Protein AF-A0AAE0JV08-F1 (afdb_monomer_lite)

Foldseek 3Di:
DDDPPPDPPVVVVVPPDFPQEDEDQFDAWDDDPVCVVVAPDDDPFWGKGKTAGCGGPRHRHIDIDIDGDFPSDDDPVCVVPVVVLVVQ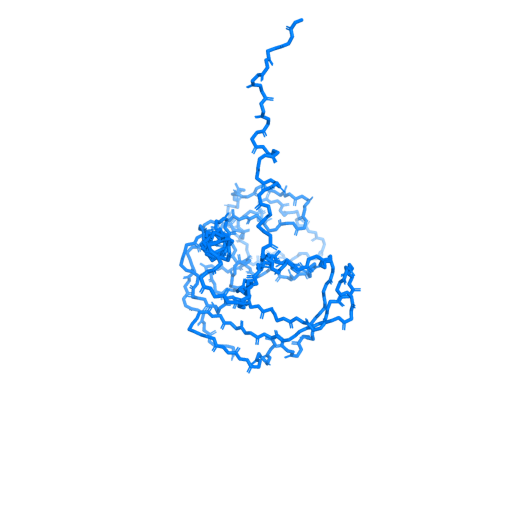SVVSVVQSVVVVVVPDPDRDHGYRDDDDDDLDPDDQDAACAQQGPDSHPHPQVLLQCVVPDDDDPPDDPPDDHDPHRDRPDDDDPDSDDDDDDDDHDDHDDD

InterPro domains:
  IPR004166 Alpha-type protein kinase, alpha-kinase domain [PF02816] (41-118)
  IPR004166 Alpha-type protein kinase, alpha-kinase domain [PF02816] (123-155)
  IPR004166 Alpha-type protein kinase, alpha-kinase domain [SM00811] (24-155)
  IPR011009 Protein kinase-like domain superfamily [SSF56112] (36-167)
  IPR051852 Alpha-type Protein Kinase [PTHR45992] (114-169)

Radius of gyration: 22.38 Å; chains: 1; bounding box: 60×47×62 Å

pLDDT: mean 70.49, std 20.3, range [28.58, 95.0]

Structure (mmCIF, N/CA/C/O backbone):
data_AF-A0AAE0JV08-F1
#
_entry.id   AF-A0AAE0JV08-F1
#
loop_
_atom_site.group_PDB
_atom_site.id
_atom_site.type_symbol
_atom_site.label_atom_id
_atom_site.label_alt_id
_atom_site.label_comp_id
_atom_site.label_asym_id
_atom_site.label_entity_id
_atom_site.label_seq_id
_atom_site.pdbx_PDB_ins_code
_atom_site.Cartn_x
_atom_site.Cartn_y
_atom_site.Cartn_z
_atom_site.occupancy
_atom_site.B_iso_or_equiv
_atom_site.auth_seq_id
_atom_site.auth_comp_id
_atom_site.auth_asym_id
_atom_site.auth_atom_id
_atom_site.pdbx_PDB_model_num
ATOM 1 N N . MET A 1 1 ? -32.695 29.285 -11.370 1.00 31.33 1 MET A N 1
ATOM 2 C CA . MET A 1 1 ? -33.434 28.170 -10.741 1.00 31.33 1 MET A CA 1
ATOM 3 C C . MET A 1 1 ? -32.627 26.918 -11.014 1.00 31.33 1 MET A C 1
ATOM 5 O O . MET A 1 1 ? -32.599 26.487 -12.156 1.00 31.33 1 MET A O 1
ATOM 9 N N . ASN A 1 2 ? -31.895 26.427 -10.014 1.00 29.70 2 ASN A N 1
ATOM 10 C CA . ASN A 1 2 ? -31.057 25.234 -10.146 1.00 29.70 2 ASN A CA 1
ATOM 11 C C . ASN A 1 2 ? -31.799 24.034 -9.549 1.00 29.70 2 ASN A C 1
ATOM 13 O O . ASN A 1 2 ? -32.447 24.163 -8.510 1.00 29.70 2 ASN A O 1
ATOM 17 N N . SER A 1 3 ? -31.739 22.908 -10.259 1.00 28.58 3 SER A N 1
ATOM 18 C CA . SER A 1 3 ? -32.375 21.635 -9.912 1.00 28.58 3 SER A CA 1
ATOM 19 C C . SER A 1 3 ? -31.793 21.065 -8.606 1.00 28.58 3 SER A C 1
ATOM 21 O O . SER A 1 3 ? -30.572 21.037 -8.470 1.00 28.58 3 SER A O 1
ATOM 23 N N . PRO A 1 4 ? -32.614 20.595 -7.648 1.00 35.00 4 PRO A N 1
ATOM 24 C CA . PRO A 1 4 ? -32.146 20.154 -6.330 1.00 35.00 4 PRO A CA 1
ATOM 25 C C . PRO A 1 4 ? -31.549 18.729 -6.288 1.00 35.00 4 PRO A C 1
ATOM 27 O O . PRO A 1 4 ? -31.428 18.168 -5.203 1.00 35.00 4 PRO A O 1
ATOM 30 N N . TYR A 1 5 ? -31.172 18.131 -7.427 1.00 36.34 5 TYR A N 1
ATOM 31 C CA . TYR A 1 5 ? -30.781 16.711 -7.503 1.00 36.34 5 TYR A CA 1
ATOM 32 C C . TYR A 1 5 ? -29.488 16.411 -8.281 1.00 36.34 5 TYR A C 1
ATOM 34 O O . TYR A 1 5 ? -29.349 15.323 -8.830 1.00 36.34 5 TYR A O 1
ATOM 42 N N . GLU A 1 6 ? -28.514 17.319 -8.309 1.00 36.09 6 GLU A N 1
ATOM 43 C CA . GLU A 1 6 ? -27.134 16.941 -8.658 1.00 36.09 6 GLU A CA 1
ATOM 44 C C . GLU A 1 6 ? -26.299 16.840 -7.383 1.00 36.09 6 GLU A C 1
ATOM 46 O O . GLU A 1 6 ? -25.595 17.763 -6.979 1.00 36.09 6 GLU A O 1
ATOM 51 N N . ILE A 1 7 ? -26.431 15.696 -6.713 1.00 36.88 7 ILE A N 1
ATOM 52 C CA . ILE A 1 7 ? -25.525 15.288 -5.642 1.00 36.88 7 ILE A CA 1
ATOM 53 C C . ILE A 1 7 ? -24.352 14.593 -6.336 1.00 36.88 7 ILE A C 1
ATOM 55 O O . ILE A 1 7 ? -24.527 13.553 -6.972 1.00 36.88 7 ILE A O 1
ATOM 59 N N . ASN A 1 8 ? -23.166 15.200 -6.267 1.00 33.28 8 ASN A N 1
ATOM 60 C CA . ASN A 1 8 ? -21.935 14.630 -6.808 1.00 33.28 8 ASN A CA 1
ATOM 61 C C . ASN A 1 8 ? -21.684 13.250 -6.183 1.00 33.28 8 ASN A C 1
ATOM 63 O O . ASN A 1 8 ? -21.492 13.139 -4.975 1.00 33.28 8 ASN A O 1
ATOM 67 N N . LEU A 1 9 ? -21.616 12.206 -7.014 1.00 39.62 9 LEU A N 1
ATOM 68 C CA . LEU A 1 9 ? -21.354 10.816 -6.607 1.00 39.62 9 LEU A CA 1
ATOM 69 C C . LEU A 1 9 ? -20.027 10.646 -5.826 1.00 39.62 9 LEU A C 1
ATOM 71 O O . LEU A 1 9 ? -19.828 9.650 -5.137 1.00 39.62 9 LEU A O 1
ATOM 75 N N . MET A 1 10 ? -19.125 11.629 -5.925 1.00 35.16 10 MET A N 1
ATOM 76 C CA . MET A 1 10 ? -17.861 11.694 -5.183 1.00 35.16 10 MET A CA 1
ATOM 77 C C . MET A 1 10 ? -18.021 12.163 -3.721 1.00 35.16 10 MET A C 1
ATOM 79 O O . MET A 1 10 ? -17.170 11.842 -2.895 1.00 35.16 10 MET A O 1
ATOM 83 N N . ASP A 1 11 ? -19.103 12.863 -3.358 1.00 35.78 11 ASP A N 1
ATOM 84 C CA . ASP A 1 11 ? -19.317 13.356 -1.983 1.00 35.78 11 ASP A CA 1
ATOM 85 C C . ASP A 1 11 ? -19.937 12.295 -1.050 1.00 35.78 11 ASP A C 1
ATOM 87 O O . ASP A 1 11 ? -19.640 12.274 0.145 1.00 35.78 11 ASP A O 1
ATOM 91 N N . GLU A 1 12 ? -20.739 11.354 -1.568 1.00 36.88 12 GLU A N 1
ATOM 92 C CA . GLU A 1 12 ? -21.372 10.303 -0.745 1.00 36.88 12 GLU A CA 1
ATOM 93 C C . GLU A 1 12 ? -20.389 9.231 -0.248 1.00 36.88 12 GLU A C 1
ATOM 95 O O . GLU A 1 12 ? -20.545 8.706 0.860 1.00 36.88 12 GLU A O 1
ATOM 100 N N . LEU A 1 13 ? -19.348 8.922 -1.026 1.00 39.44 13 LEU A N 1
ATOM 101 C CA . LEU A 1 13 ? -18.337 7.924 -0.654 1.00 39.44 13 LEU A CA 1
ATOM 102 C C . LEU A 1 13 ? -17.386 8.432 0.437 1.00 39.44 13 LEU A C 1
ATOM 104 O O . LEU A 1 13 ? -16.844 7.644 1.209 1.00 39.44 13 LEU A O 1
ATOM 108 N N . THR A 1 14 ? -17.238 9.750 0.568 1.00 41.81 14 THR A N 1
ATOM 109 C CA . THR A 1 14 ? -16.314 10.360 1.532 1.00 41.81 14 THR A CA 1
ATOM 110 C C . THR A 1 14 ? -16.914 10.465 2.948 1.00 41.81 14 THR A C 1
ATOM 112 O O . THR A 1 14 ? -16.184 10.697 3.914 1.00 41.81 14 THR A O 1
ATOM 115 N N . LEU A 1 15 ? -18.231 10.256 3.112 1.00 42.84 15 LEU A N 1
ATOM 116 C CA . LEU A 1 15 ? -18.970 10.609 4.337 1.00 42.84 15 LEU A CA 1
ATOM 117 C C . LEU A 1 15 ? -19.600 9.454 5.129 1.00 42.84 15 LEU A C 1
ATOM 119 O O . LEU A 1 15 ? -20.077 9.690 6.238 1.00 42.84 15 LEU A O 1
ATOM 123 N N . ARG A 1 16 ? -19.538 8.196 4.677 1.00 53.31 16 ARG A N 1
ATOM 124 C CA . ARG A 1 16 ? -19.946 7.049 5.517 1.00 53.31 16 ARG A CA 1
ATOM 125 C C . ARG A 1 16 ? -18.786 6.490 6.333 1.00 53.31 16 ARG A C 1
ATOM 127 O O . ARG A 1 16 ? -18.468 5.306 6.270 1.00 53.31 16 ARG A O 1
ATOM 134 N N . ARG A 1 17 ? -18.155 7.343 7.142 1.00 61.59 17 ARG A N 1
ATOM 135 C CA . ARG A 1 17 ? -17.304 6.838 8.224 1.00 61.59 17 ARG A CA 1
ATOM 136 C C . ARG A 1 17 ? -18.202 6.285 9.318 1.00 61.59 17 ARG A C 1
ATOM 138 O O . ARG A 1 17 ? -19.002 7.011 9.900 1.00 61.59 17 ARG A O 1
ATOM 145 N N . VAL A 1 18 ? -18.073 4.993 9.563 1.00 68.81 18 VAL A N 1
ATOM 146 C CA . VAL A 1 18 ? -18.767 4.308 10.647 1.00 68.81 18 VAL A CA 1
ATOM 147 C C . VAL A 1 18 ? -18.167 4.703 11.996 1.00 68.81 18 VAL A C 1
ATOM 149 O O . VAL A 1 18 ? -16.958 4.912 12.136 1.00 68.81 18 VAL A O 1
ATOM 152 N N . THR A 1 19 ? -19.026 4.815 13.000 1.00 78.06 19 THR A N 1
ATOM 153 C CA . THR A 1 19 ? -18.718 5.379 14.321 1.00 78.06 19 THR A CA 1
ATOM 154 C C . THR A 1 19 ? -17.692 4.530 15.069 1.00 78.06 19 THR A C 1
ATOM 156 O O . THR A 1 19 ? -16.838 5.062 15.780 1.00 78.06 19 THR A O 1
ATOM 159 N N . TYR A 1 20 ? -17.729 3.209 14.883 1.00 80.06 20 TYR A N 1
ATOM 160 C CA . TYR A 1 20 ? -16.883 2.262 15.609 1.00 80.06 20 TYR A CA 1
ATOM 161 C C . TYR A 1 20 ? -15.670 1.766 14.797 1.00 80.06 20 TYR A C 1
ATOM 163 O O . TYR A 1 20 ? -14.975 0.827 15.212 1.00 80.06 20 TYR A O 1
ATOM 171 N N . GLY A 1 21 ? -15.369 2.416 13.666 1.00 80.94 21 GLY A N 1
ATOM 172 C CA . GLY A 1 21 ? -14.165 2.176 12.872 1.00 80.94 21 GLY A CA 1
ATOM 173 C C . GLY A 1 21 ? -12.907 2.817 13.476 1.00 80.94 21 GLY A C 1
ATOM 174 O O . GLY A 1 21 ? -12.888 3.992 13.844 1.00 80.94 21 GLY A O 1
ATOM 175 N N . ARG A 1 22 ? -11.814 2.052 13.557 1.00 83.25 22 ARG A N 1
ATOM 176 C CA . ARG A 1 22 ? -10.468 2.536 13.905 1.00 83.25 22 ARG A CA 1
ATOM 177 C C . ARG A 1 22 ? -9.659 2.744 12.631 1.00 83.25 22 ARG A C 1
ATOM 179 O O . ARG A 1 22 ? -9.111 1.789 12.088 1.00 83.25 22 ARG A O 1
ATOM 186 N N . TYR A 1 23 ? -9.604 3.993 12.190 1.00 83.00 23 TYR A N 1
ATOM 187 C CA . TYR A 1 23 ? -8.931 4.421 10.964 1.00 83.00 23 TYR A CA 1
ATOM 188 C C . TYR A 1 23 ? -7.465 4.793 11.210 1.00 83.00 23 TYR A C 1
ATOM 190 O O . TYR A 1 23 ? -7.068 5.099 12.342 1.00 83.00 23 TYR A O 1
ATOM 198 N N . ASN A 1 24 ? -6.655 4.780 10.151 1.00 77.19 24 ASN A N 1
ATOM 199 C CA . ASN A 1 24 ? -5.231 5.062 10.256 1.00 77.19 24 ASN A CA 1
ATOM 200 C C . ASN A 1 24 ? -4.935 6.547 10.544 1.00 77.19 24 ASN A C 1
ATOM 202 O O . ASN A 1 24 ? -4.267 6.848 11.520 1.00 77.19 24 ASN A O 1
ATOM 206 N N . TYR A 1 25 ? -5.452 7.508 9.772 1.00 81.62 25 TYR A N 1
ATOM 207 C CA . TYR A 1 25 ? -5.189 8.958 9.956 1.00 81.62 25 TYR A CA 1
ATOM 208 C C . TYR A 1 25 ? -3.701 9.393 9.992 1.00 81.62 25 TYR A C 1
ATOM 210 O O . TYR A 1 25 ? -3.409 10.552 10.319 1.00 81.62 25 TYR A O 1
ATOM 218 N N . ALA A 1 26 ? -2.760 8.498 9.692 1.00 81.44 26 ALA A N 1
ATOM 219 C CA . ALA A 1 26 ? -1.377 8.838 9.391 1.00 81.44 26 ALA A CA 1
ATOM 220 C C . ALA A 1 26 ? -1.273 9.322 7.939 1.00 81.44 26 ALA A C 1
ATOM 222 O O . ALA A 1 26 ? -2.123 8.987 7.116 1.00 81.44 26 ALA A O 1
ATOM 223 N N . ASN A 1 27 ? -0.241 10.104 7.628 1.00 82.25 27 ASN A N 1
ATOM 224 C CA . ASN A 1 27 ? 0.033 10.551 6.256 1.00 82.25 27 ASN A CA 1
ATOM 225 C C . ASN A 1 27 ? 1.401 10.099 5.725 1.00 82.25 27 ASN A C 1
ATOM 227 O O . ASN A 1 27 ? 1.568 10.032 4.515 1.00 82.25 27 ASN A O 1
ATOM 231 N N . THR A 1 28 ? 2.342 9.737 6.600 1.00 77.44 28 THR A N 1
ATOM 232 C CA . THR A 1 28 ? 3.629 9.135 6.232 1.00 77.44 28 THR A CA 1
ATOM 233 C C . THR A 1 28 ? 3.987 8.019 7.208 1.00 77.44 28 THR A C 1
ATOM 235 O O . THR A 1 28 ? 3.614 8.046 8.391 1.00 77.44 28 THR A O 1
ATOM 238 N N . ALA A 1 29 ? 4.712 7.024 6.710 1.00 80.81 29 ALA A N 1
ATOM 239 C CA . ALA A 1 29 ? 5.135 5.856 7.461 1.00 80.81 29 ALA A CA 1
ATOM 240 C C . ALA A 1 29 ? 6.509 5.400 6.975 1.00 80.81 29 ALA A C 1
ATOM 242 O O . ALA A 1 29 ? 6.807 5.500 5.788 1.00 80.81 29 ALA A O 1
ATOM 243 N N . GLU A 1 30 ? 7.312 4.866 7.886 1.00 76.19 30 GLU A N 1
ATOM 244 C CA . GLU A 1 30 ? 8.594 4.247 7.560 1.00 76.19 30 GLU A CA 1
ATOM 245 C C . GLU A 1 30 ? 8.628 2.811 8.092 1.00 76.19 30 GLU A C 1
ATOM 247 O O . GLU A 1 30 ? 7.896 2.435 9.019 1.00 76.19 30 GLU A O 1
ATOM 252 N N . PHE A 1 31 ? 9.454 1.993 7.458 1.00 77.06 31 PHE A N 1
ATOM 253 C CA . PHE A 1 31 ? 9.750 0.610 7.813 1.00 77.06 31 PHE A CA 1
ATOM 254 C C . PHE A 1 31 ? 11.232 0.374 7.516 1.00 77.06 31 PHE A C 1
ATOM 256 O O . PHE A 1 31 ? 11.802 1.017 6.632 1.00 77.06 31 PHE A O 1
ATOM 263 N N . ASP A 1 32 ? 11.853 -0.534 8.261 1.00 72.75 32 ASP A N 1
ATOM 264 C CA . ASP A 1 32 ? 13.228 -0.931 7.989 1.00 72.75 32 ASP A CA 1
ATOM 265 C C . ASP A 1 32 ? 13.259 -1.841 6.747 1.00 72.75 32 ASP A C 1
ATOM 267 O O . ASP A 1 32 ? 12.437 -2.755 6.609 1.00 72.75 32 ASP A O 1
ATOM 271 N N . ASP A 1 33 ? 14.216 -1.622 5.842 1.00 71.69 33 ASP A N 1
ATOM 272 C CA . ASP A 1 33 ? 14.457 -2.522 4.707 1.00 71.69 33 ASP A CA 1
ATOM 273 C C . ASP A 1 33 ? 14.780 -3.951 5.204 1.00 71.69 33 ASP A C 1
ATOM 275 O O . ASP A 1 33 ? 14.478 -4.930 4.513 1.00 71.69 33 ASP A O 1
ATOM 279 N N . TYR A 1 34 ? 15.348 -4.092 6.409 1.00 72.38 34 TYR A N 1
ATOM 280 C CA . TYR A 1 34 ? 15.521 -5.377 7.084 1.00 72.38 34 TYR A CA 1
ATOM 281 C C . TYR A 1 34 ? 14.179 -6.050 7.387 1.00 72.38 34 TYR A C 1
ATOM 283 O O . TYR A 1 34 ? 14.039 -7.241 7.117 1.00 72.38 34 TYR A O 1
ATOM 291 N N . ASP A 1 35 ? 13.184 -5.318 7.889 1.00 74.00 35 ASP A N 1
ATOM 292 C CA . ASP A 1 35 ? 11.878 -5.873 8.273 1.00 74.00 35 ASP A CA 1
ATOM 293 C C . ASP A 1 35 ? 11.043 -6.293 7.053 1.00 74.00 35 ASP A C 1
ATOM 295 O O . ASP A 1 35 ? 10.263 -7.246 7.127 1.00 74.00 35 ASP A O 1
ATOM 299 N N . LEU A 1 36 ? 11.239 -5.642 5.900 1.00 73.25 36 LEU A N 1
ATOM 300 C CA . LEU A 1 36 ? 10.666 -6.101 4.630 1.00 73.25 36 LEU A CA 1
ATOM 301 C C . LEU A 1 36 ? 11.278 -7.421 4.152 1.00 73.25 36 LEU A C 1
ATOM 303 O O . LEU A 1 36 ? 10.576 -8.266 3.597 1.00 73.25 36 LEU A O 1
ATOM 307 N N . GLN A 1 37 ? 12.583 -7.597 4.354 1.00 74.25 37 GLN A N 1
ATOM 308 C CA . GLN A 1 37 ? 13.294 -8.828 3.999 1.00 74.25 37 GLN A CA 1
ATOM 309 C C . GLN A 1 37 ? 13.081 -9.941 5.033 1.00 74.25 37 GLN A C 1
ATOM 311 O O . GLN A 1 37 ? 13.178 -11.120 4.697 1.00 74.25 37 GLN A O 1
ATOM 316 N N . ASN A 1 38 ? 12.747 -9.575 6.272 1.00 77.50 38 ASN A N 1
ATOM 317 C CA . ASN A 1 38 ? 12.578 -10.474 7.410 1.00 77.50 38 ASN A CA 1
ATOM 318 C C . ASN A 1 38 ? 11.207 -10.260 8.076 1.00 77.50 38 ASN A C 1
ATOM 320 O O . ASN A 1 38 ? 11.140 -9.866 9.244 1.00 77.50 38 ASN A O 1
ATOM 324 N N . PRO A 1 39 ? 10.095 -10.520 7.360 1.00 86.81 39 PRO A N 1
ATOM 325 C CA . PRO A 1 39 ? 8.757 -10.315 7.899 1.00 86.81 39 PRO A CA 1
ATOM 326 C C . PRO A 1 39 ? 8.545 -11.160 9.159 1.00 86.81 39 PRO A C 1
ATOM 328 O O . PRO A 1 39 ? 8.738 -12.378 9.148 1.00 86.81 39 PRO A O 1
ATOM 331 N N . PHE A 1 40 ? 8.097 -10.525 10.246 1.00 88.88 40 PHE A N 1
ATOM 332 C CA . PHE A 1 40 ? 7.926 -11.206 11.534 1.00 88.88 40 PHE A CA 1
ATOM 333 C C . PHE A 1 40 ? 6.778 -12.229 11.522 1.00 88.88 40 PHE A C 1
ATOM 335 O O . PHE A 1 40 ? 6.718 -13.110 12.380 1.00 88.88 40 PHE A O 1
ATOM 342 N N . ALA A 1 41 ? 5.840 -12.110 10.576 1.00 88.94 41 ALA A N 1
ATOM 343 C CA . ALA A 1 41 ? 4.743 -13.051 10.403 1.00 88.94 41 ALA A CA 1
ATOM 344 C C . ALA A 1 41 ? 4.323 -13.187 8.933 1.00 88.94 41 ALA A C 1
ATOM 346 O O . ALA A 1 41 ? 4.604 -12.345 8.080 1.00 88.94 41 ALA A O 1
ATOM 347 N N . GLN A 1 42 ? 3.601 -14.266 8.633 1.00 86.75 42 GLN A N 1
ATOM 348 C CA . GLN A 1 42 ? 3.046 -14.519 7.307 1.00 86.75 42 GLN A CA 1
ATOM 349 C C . GLN A 1 42 ? 1.722 -15.276 7.390 1.00 86.75 42 GLN A C 1
ATOM 351 O O . GLN A 1 42 ? 1.542 -16.149 8.237 1.00 86.75 42 GLN A O 1
ATOM 356 N N . GLY A 1 43 ? 0.800 -14.947 6.489 1.00 76.44 43 GLY A N 1
ATOM 357 C CA . GLY A 1 43 ? -0.409 -15.726 6.224 1.00 76.44 43 GLY A CA 1
ATOM 358 C C . GLY A 1 43 ? -0.277 -16.547 4.941 1.00 76.44 43 GLY A C 1
ATOM 359 O O . GLY A 1 43 ? 0.786 -16.591 4.320 1.00 76.44 43 GLY A O 1
ATOM 360 N N . SER A 1 44 ? -1.376 -17.153 4.489 1.00 71.75 44 SER A N 1
ATOM 361 C CA . SER A 1 44 ? -1.397 -17.912 3.228 1.00 71.75 44 SER A CA 1
ATOM 362 C C . SER A 1 44 ? -1.007 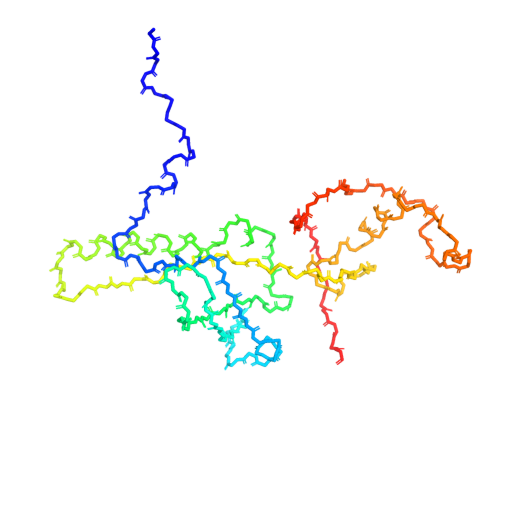-17.052 2.021 1.00 71.75 44 SER A C 1
ATOM 364 O O . SER A 1 44 ? -0.263 -17.512 1.163 1.00 71.75 44 SER A O 1
ATOM 366 N N . PHE A 1 45 ? -1.439 -15.787 2.001 1.00 69.62 45 PHE A N 1
ATOM 367 C CA . PHE A 1 45 ? -1.292 -14.901 0.838 1.00 69.62 45 PHE A CA 1
ATOM 368 C C . PHE A 1 45 ? -0.441 -13.655 1.086 1.00 69.62 45 PHE A C 1
ATOM 370 O O . PHE A 1 45 ? -0.076 -12.977 0.130 1.00 69.62 45 PHE A O 1
ATOM 377 N N . ARG A 1 46 ? -0.126 -13.329 2.345 1.00 75.62 46 ARG A N 1
ATOM 378 C CA . ARG A 1 46 ? 0.515 -12.056 2.700 1.00 75.62 46 ARG A CA 1
ATOM 379 C C . ARG A 1 46 ? 1.689 -12.223 3.654 1.00 75.62 46 ARG A C 1
ATOM 381 O O . ARG A 1 46 ? 1.645 -13.066 4.551 1.00 75.62 46 ARG A O 1
ATOM 388 N N . TRP A 1 47 ? 2.696 -11.388 3.462 1.00 80.56 47 TRP A N 1
ATOM 389 C CA . TRP A 1 47 ? 3.742 -11.085 4.430 1.00 80.56 47 TRP A CA 1
ATOM 390 C C . TRP A 1 47 ? 3.266 -10.013 5.405 1.00 80.56 47 TRP A C 1
ATOM 392 O O . TRP A 1 47 ? 2.309 -9.289 5.117 1.00 80.56 47 TRP A O 1
ATOM 402 N N . VAL A 1 48 ? 3.903 -9.945 6.572 1.00 85.69 48 VAL A N 1
ATOM 403 C CA . VAL A 1 48 ? 3.564 -9.004 7.637 1.00 85.69 48 VAL A CA 1
ATOM 404 C C . VAL A 1 48 ? 4.849 -8.476 8.272 1.00 85.69 48 VAL A C 1
ATOM 406 O O . VAL A 1 48 ? 5.653 -9.267 8.768 1.00 85.69 48 VAL A O 1
ATOM 409 N N . ALA A 1 49 ? 5.008 -7.154 8.303 1.00 85.50 49 ALA A N 1
ATOM 410 C CA . ALA A 1 49 ? 6.105 -6.486 8.999 1.00 85.50 49 ALA A CA 1
ATOM 411 C C . ALA A 1 49 ? 5.601 -5.353 9.893 1.00 85.50 49 ALA A C 1
ATOM 413 O O . ALA A 1 49 ? 4.451 -4.910 9.803 1.00 85.50 49 ALA A O 1
ATOM 414 N N . TYR A 1 50 ? 6.469 -4.952 10.814 1.00 85.12 50 TYR A N 1
ATOM 415 C CA . TYR A 1 50 ? 6.241 -3.850 11.728 1.00 85.12 50 TYR A CA 1
ATOM 416 C C . TYR A 1 50 ? 6.821 -2.566 11.131 1.00 85.12 50 TYR A C 1
ATOM 418 O O . TYR A 1 50 ? 7.793 -2.599 10.385 1.00 85.12 50 TYR A O 1
ATOM 426 N N . GLY A 1 51 ? 6.230 -1.430 11.476 1.00 85.19 51 GLY A N 1
ATOM 427 C CA . GLY A 1 51 ? 6.807 -0.132 11.166 1.00 85.19 51 GLY A CA 1
ATOM 428 C C . GLY A 1 51 ? 6.342 0.933 12.146 1.00 85.19 51 GLY A C 1
ATOM 429 O O . GLY A 1 51 ? 5.572 0.664 13.075 1.00 85.19 51 GLY A O 1
ATOM 430 N N . THR A 1 52 ? 6.801 2.163 11.925 1.00 86.19 52 THR A N 1
ATOM 431 C CA . THR A 1 52 ? 6.406 3.326 12.728 1.00 86.19 52 THR A CA 1
ATOM 432 C C . THR A 1 52 ? 5.859 4.431 11.835 1.00 86.19 52 THR A C 1
ATOM 434 O O . THR A 1 52 ? 6.447 4.777 10.810 1.00 86.19 52 THR A O 1
ATOM 437 N N . TYR A 1 53 ? 4.709 4.992 12.207 1.00 85.12 53 TYR A N 1
ATOM 438 C CA . TYR A 1 53 ? 4.193 6.167 11.513 1.00 85.12 53 TYR A CA 1
ATOM 439 C C . TYR A 1 53 ? 5.093 7.363 11.793 1.00 85.12 53 TYR A C 1
ATOM 441 O O . TYR A 1 53 ? 5.412 7.641 12.948 1.00 85.12 53 TYR A O 1
ATOM 449 N N . THR A 1 54 ? 5.458 8.108 10.758 1.00 83.44 54 THR A N 1
ATOM 450 C CA . THR A 1 54 ? 6.331 9.281 10.890 1.00 83.44 54 THR A CA 1
ATOM 451 C C . THR A 1 54 ? 5.552 10.590 10.817 1.00 83.44 54 THR A C 1
ATOM 453 O O . THR A 1 54 ? 6.015 11.607 11.330 1.00 83.44 54 THR A O 1
ATOM 456 N N . GLY A 1 55 ? 4.309 10.565 10.328 1.00 73.81 55 GLY A N 1
ATOM 457 C CA . GLY A 1 55 ? 3.492 11.763 10.149 1.00 73.81 55 GLY A CA 1
ATOM 458 C C . GLY A 1 55 ? 1.998 11.559 10.406 1.00 73.81 55 GLY A C 1
ATOM 459 O O . GLY A 1 55 ? 1.464 10.447 10.405 1.00 73.81 55 GLY A O 1
ATOM 460 N N . GLY A 1 56 ? 1.299 12.671 10.636 1.00 82.81 56 GLY A N 1
ATOM 461 C CA . GLY A 1 56 ? -0.136 12.695 10.921 1.00 82.81 56 GLY A CA 1
ATOM 462 C C . GLY A 1 56 ? -0.467 12.382 12.384 1.00 82.81 56 GLY A C 1
ATOM 463 O O . GLY A 1 56 ? 0.393 12.420 13.264 1.00 82.81 56 GLY A O 1
ATOM 464 N N . LYS A 1 57 ? -1.739 12.067 12.669 1.00 85.19 57 LYS A N 1
ATOM 465 C CA . LYS A 1 57 ? -2.258 11.925 14.050 1.00 85.19 57 LYS A CA 1
ATOM 466 C C . LYS A 1 57 ? -1.663 10.751 14.832 1.00 85.19 57 LYS A C 1
ATOM 468 O O . LYS A 1 57 ? -1.892 10.641 16.034 1.00 85.19 57 LYS A O 1
ATOM 473 N N . ARG A 1 58 ? -0.949 9.860 14.146 1.00 84.94 58 ARG A N 1
ATOM 474 C CA . ARG A 1 58 ? -0.354 8.652 14.718 1.00 84.94 58 ARG A CA 1
ATOM 475 C C . ARG A 1 58 ? 1.167 8.652 14.673 1.00 84.94 58 ARG A C 1
ATOM 477 O O . ARG A 1 58 ? 1.747 7.606 14.926 1.00 84.94 58 ARG A O 1
ATOM 484 N N . SER A 1 59 ? 1.802 9.789 14.380 1.00 86.94 59 SER A N 1
ATOM 485 C CA . SER A 1 59 ? 3.264 9.900 14.387 1.00 86.94 59 SER A CA 1
ATOM 486 C C . SER A 1 59 ? 3.862 9.326 15.685 1.00 86.94 59 SER A C 1
ATOM 488 O O . SER A 1 59 ? 3.337 9.554 16.779 1.00 86.94 59 SER A O 1
ATOM 490 N N . GLY A 1 60 ? 4.904 8.506 15.543 1.00 86.75 60 GLY A N 1
ATOM 491 C CA . GLY A 1 60 ? 5.565 7.753 16.610 1.00 86.75 60 GLY A CA 1
ATOM 492 C C . GLY A 1 60 ? 4.868 6.454 17.034 1.00 86.75 60 GLY A C 1
ATOM 493 O O . GLY A 1 60 ? 5.419 5.714 17.845 1.00 86.75 60 GLY A O 1
ATOM 494 N N . GLN A 1 61 ? 3.670 6.147 16.524 1.00 88.44 61 GLN A N 1
ATOM 495 C CA . GLN A 1 61 ? 2.957 4.923 16.895 1.00 88.44 61 GLN A CA 1
ATOM 496 C C . GLN A 1 61 ? 3.348 3.721 16.021 1.00 88.44 61 GLN A C 1
ATOM 498 O O . GLN A 1 61 ? 3.591 3.887 14.821 1.00 88.44 61 GLN A O 1
ATOM 503 N N . PRO A 1 62 ? 3.304 2.501 16.597 1.00 89.06 62 PRO A N 1
ATOM 504 C CA . PRO A 1 62 ? 3.455 1.252 15.858 1.00 89.06 62 PRO A CA 1
ATOM 505 C C . PRO A 1 62 ? 2.381 1.073 14.785 1.00 89.06 62 PRO A C 1
ATOM 507 O O . PRO A 1 62 ? 1.201 1.384 15.005 1.00 89.06 62 PRO A O 1
ATOM 510 N N . TYR A 1 63 ? 2.755 0.424 13.687 1.00 86.19 63 TYR A N 1
ATOM 511 C CA . TYR A 1 63 ? 1.813 -0.167 12.746 1.00 86.19 63 TYR A CA 1
ATOM 512 C C . TYR A 1 63 ? 2.285 -1.508 12.204 1.00 86.19 63 TYR A C 1
ATOM 514 O O . TYR A 1 63 ? 3.397 -1.963 12.457 1.00 86.19 63 TYR A O 1
ATOM 522 N N . VAL A 1 64 ? 1.379 -2.153 11.473 1.00 88.44 64 VAL A N 1
ATOM 523 C CA . VAL A 1 64 ? 1.633 -3.408 10.779 1.00 88.44 64 VAL A CA 1
ATOM 524 C C . VAL A 1 64 ? 1.318 -3.202 9.305 1.00 88.44 64 VAL A C 1
ATOM 526 O O . VAL A 1 64 ? 0.168 -2.906 8.974 1.00 88.44 64 VAL A O 1
ATOM 529 N N . CYS A 1 65 ? 2.306 -3.372 8.428 1.00 83.25 65 CYS A N 1
ATOM 530 C CA . CYS A 1 65 ? 2.062 -3.489 6.993 1.00 83.25 65 CYS A CA 1
ATOM 531 C C . CYS A 1 65 ? 1.842 -4.949 6.621 1.00 83.25 65 CYS A C 1
ATOM 533 O O . CYS A 1 65 ? 2.395 -5.872 7.224 1.00 83.25 65 CYS A O 1
ATOM 535 N N . LYS A 1 66 ? 1.007 -5.152 5.604 1.00 83.81 66 LYS A N 1
ATOM 536 C CA . LYS A 1 66 ? 0.803 -6.452 4.981 1.00 83.81 66 LYS A CA 1
ATOM 537 C C . LYS A 1 66 ? 0.864 -6.279 3.480 1.00 83.81 66 LYS A C 1
ATOM 539 O O . LYS A 1 66 ? 0.181 -5.411 2.948 1.00 83.81 66 LYS A O 1
ATOM 544 N N . TRP A 1 67 ? 1.633 -7.121 2.813 1.00 77.81 67 TRP A N 1
ATOM 545 C CA . TRP A 1 67 ? 1.748 -7.108 1.358 1.00 77.81 67 TRP A CA 1
ATOM 546 C C . TRP A 1 67 ? 1.669 -8.526 0.816 1.00 77.81 67 TRP A C 1
ATOM 548 O O . TRP A 1 67 ? 1.888 -9.495 1.546 1.00 77.81 67 TRP A O 1
ATOM 558 N N . PHE A 1 68 ? 1.289 -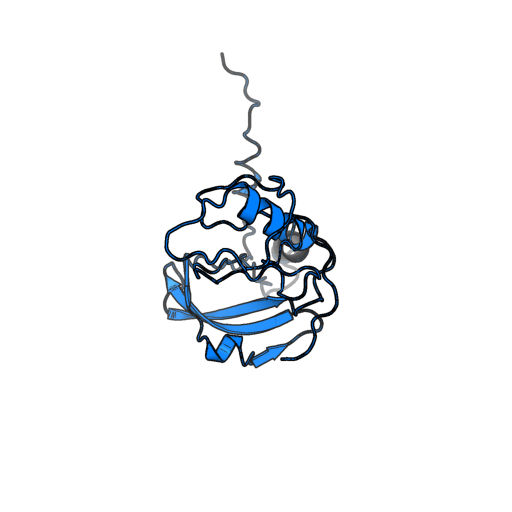8.662 -0.449 1.00 71.56 68 PHE A N 1
ATOM 559 C CA . PHE A 1 68 ? 1.111 -9.970 -1.062 1.00 71.56 68 PHE A CA 1
ATOM 560 C C . PHE A 1 68 ? 2.436 -10.698 -1.259 1.00 71.56 68 PHE A C 1
ATOM 562 O O . PHE A 1 68 ? 3.481 -10.100 -1.509 1.00 71.56 68 PHE A O 1
ATOM 569 N N . LYS A 1 69 ? 2.376 -12.025 -1.145 1.00 68.19 69 LYS A N 1
ATOM 570 C CA . LYS A 1 69 ? 3.469 -12.896 -1.568 1.00 68.19 69 LYS A CA 1
ATOM 571 C C . LYS A 1 69 ? 3.544 -12.909 -3.094 1.00 68.19 69 LYS A C 1
ATOM 573 O O . LYS A 1 69 ? 2.515 -12.922 -3.769 1.00 68.19 69 LYS A O 1
ATOM 578 N N . THR A 1 70 ? 4.757 -12.976 -3.631 1.00 61.75 70 THR A N 1
ATOM 579 C CA . THR A 1 70 ? 4.990 -13.125 -5.072 1.00 61.75 70 THR A CA 1
ATOM 580 C C . THR A 1 70 ? 4.222 -14.332 -5.626 1.00 61.75 70 THR A C 1
ATOM 582 O O . THR A 1 70 ? 4.255 -15.414 -5.039 1.00 61.75 70 THR A O 1
ATOM 585 N N . GLY A 1 71 ? 3.506 -14.146 -6.741 1.00 51.16 71 GLY A N 1
ATOM 586 C CA . GLY A 1 71 ? 2.731 -15.202 -7.411 1.00 51.16 71 GLY A CA 1
ATOM 587 C C . GLY A 1 71 ? 1.395 -15.575 -6.749 1.00 51.16 71 GLY A C 1
ATOM 588 O O . GLY A 1 71 ? 0.710 -16.467 -7.243 1.00 51.16 71 GLY A O 1
ATOM 589 N N . ALA A 1 72 ? 1.010 -14.919 -5.649 1.00 46.03 72 ALA A N 1
ATOM 590 C CA . ALA A 1 72 ? -0.289 -15.111 -4.995 1.00 46.03 72 ALA A CA 1
ATOM 591 C C . ALA A 1 72 ? -1.379 -14.144 -5.497 1.00 46.03 72 ALA A C 1
ATOM 593 O O . ALA A 1 72 ? -2.529 -14.245 -5.068 1.00 46.03 72 ALA A O 1
ATOM 594 N N . VAL A 1 73 ? -1.028 -13.211 -6.386 1.00 50.19 73 VAL A N 1
ATOM 595 C CA . VAL A 1 73 ? -1.948 -12.215 -6.937 1.00 50.19 73 VAL A CA 1
ATOM 596 C C . VAL A 1 73 ? -2.583 -12.778 -8.204 1.00 50.19 73 VAL A C 1
ATOM 598 O O . VAL A 1 73 ? -2.033 -12.693 -9.298 1.00 50.19 73 VAL A O 1
ATOM 601 N N . PHE A 1 74 ? -3.748 -13.396 -8.043 1.00 42.28 74 PHE A N 1
ATOM 602 C CA . PHE A 1 74 ? -4.608 -13.753 -9.164 1.00 42.28 74 PHE A CA 1
ATOM 603 C C . PHE A 1 74 ? -5.652 -12.645 -9.319 1.00 42.28 74 PHE A C 1
ATOM 605 O O . PHE A 1 74 ? -6.521 -12.508 -8.462 1.00 42.28 74 PHE A O 1
ATOM 612 N N . SER A 1 75 ? -5.569 -11.903 -10.425 1.00 42.12 75 SER A N 1
ATOM 613 C CA . SER A 1 75 ? -6.446 -10.797 -10.849 1.00 42.12 75 SER A CA 1
ATOM 614 C C . SER A 1 75 ? -6.004 -9.382 -10.454 1.00 42.12 75 SER A C 1
ATOM 616 O O . SER A 1 75 ? -5.828 -9.047 -9.285 1.00 42.12 75 SER A O 1
ATOM 618 N N . GLU A 1 76 ? -5.920 -8.523 -11.468 1.00 43.75 76 GLU A N 1
ATOM 619 C CA . GLU A 1 76 ? -5.762 -7.068 -11.360 1.00 43.75 76 GLU A CA 1
ATOM 620 C C . GLU A 1 76 ? -6.867 -6.356 -10.579 1.00 43.75 76 GLU A C 1
ATOM 622 O O . GLU A 1 76 ? -6.660 -5.267 -10.031 1.00 43.75 76 GLU A O 1
ATOM 627 N N . ASP A 1 77 ? -8.050 -6.964 -10.507 1.00 43.72 77 ASP A N 1
ATOM 628 C CA . ASP A 1 77 ? -9.177 -6.400 -9.773 1.00 43.72 77 ASP A CA 1
ATOM 629 C C . ASP A 1 77 ? -8.897 -6.358 -8.264 1.00 43.72 77 ASP A C 1
ATOM 631 O O . ASP A 1 77 ? -9.525 -5.584 -7.536 1.00 43.72 77 ASP A O 1
ATOM 635 N N . TYR A 1 78 ? -7.915 -7.133 -7.784 1.00 47.25 78 TYR A N 1
ATOM 636 C CA . TYR A 1 78 ? -7.545 -7.185 -6.372 1.00 47.25 78 TYR A CA 1
ATOM 637 C C . TYR A 1 78 ? -6.936 -5.864 -5.877 1.00 47.25 78 TYR A C 1
ATOM 639 O O . TYR A 1 78 ? -7.170 -5.470 -4.740 1.00 47.25 78 TYR A O 1
ATOM 647 N N . PHE A 1 79 ? -6.213 -5.126 -6.724 1.00 46.53 79 PHE A N 1
ATOM 648 C CA . PHE A 1 79 ? -5.625 -3.839 -6.331 1.00 46.53 79 PHE A CA 1
ATOM 649 C C . PHE A 1 79 ? -6.568 -2.652 -6.548 1.00 46.53 79 PHE A C 1
ATOM 651 O O . PHE A 1 79 ? -6.443 -1.623 -5.881 1.00 46.53 79 PHE A O 1
ATOM 658 N N . THR A 1 80 ? -7.514 -2.772 -7.480 1.00 42.88 80 THR A N 1
ATOM 659 C CA . THR A 1 80 ? -8.426 -1.679 -7.864 1.00 42.88 80 THR A CA 1
ATOM 660 C C . THR A 1 80 ? -9.712 -1.667 -7.051 1.00 42.88 80 THR A C 1
ATOM 662 O O . THR A 1 80 ? -10.346 -0.623 -6.922 1.00 42.88 80 THR A O 1
ATOM 665 N N . LEU A 1 81 ? -10.078 -2.802 -6.454 1.00 46.09 81 LEU A N 1
ATOM 666 C CA . LEU A 1 81 ? -11.329 -2.973 -5.726 1.00 46.09 81 LEU A CA 1
ATOM 667 C C . LEU A 1 81 ? -11.145 -3.639 -4.356 1.00 46.09 81 LEU A C 1
ATOM 669 O O . LEU A 1 81 ? -12.160 -4.142 -3.871 1.00 46.09 81 LEU A O 1
ATOM 673 N N . ASP A 1 82 ? -9.913 -3.652 -3.797 1.00 55.50 82 ASP A N 1
ATOM 674 C CA . ASP A 1 82 ? -9.451 -4.485 -2.660 1.00 55.50 82 ASP A CA 1
ATOM 675 C C . ASP A 1 82 ? -10.630 -5.123 -1.918 1.00 55.50 82 ASP A C 1
ATOM 677 O O . ASP A 1 82 ? -11.274 -4.464 -1.090 1.00 55.50 82 ASP A O 1
ATOM 681 N N . PRO A 1 83 ? -10.986 -6.376 -2.269 1.00 57.78 83 PRO A N 1
ATOM 682 C CA . PRO A 1 83 ? -12.114 -7.072 -1.670 1.00 57.78 83 PRO A CA 1
ATOM 683 C C . PRO A 1 83 ? -12.061 -7.043 -0.143 1.00 57.78 83 PRO A C 1
ATOM 685 O O . PRO A 1 83 ? -13.113 -7.041 0.494 1.00 57.78 83 PRO A O 1
ATOM 688 N N . ASP A 1 84 ? -10.863 -6.952 0.444 1.00 65.44 84 ASP A N 1
ATOM 689 C CA . ASP A 1 84 ? -10.698 -6.832 1.884 1.00 65.44 84 ASP A CA 1
ATOM 690 C C . ASP A 1 84 ? -11.128 -5.460 2.401 1.00 65.44 84 ASP A C 1
ATOM 692 O O . ASP A 1 84 ? -11.754 -5.401 3.455 1.00 65.44 84 ASP A O 1
ATOM 696 N N . ILE A 1 85 ? -10.867 -4.364 1.679 1.00 71.56 85 ILE A N 1
ATOM 697 C CA . ILE A 1 85 ? -11.383 -3.041 2.060 1.00 71.56 85 ILE A CA 1
ATOM 698 C C . ILE A 1 85 ? -12.905 -3.036 1.996 1.00 71.56 85 ILE A C 1
ATOM 700 O O . ILE A 1 85 ? -13.541 -2.666 2.979 1.00 71.56 85 ILE A O 1
ATOM 704 N N . LYS A 1 86 ? -13.506 -3.551 0.919 1.00 74.44 86 LYS A N 1
ATOM 705 C CA . LYS A 1 86 ? -14.975 -3.641 0.812 1.00 74.44 86 LYS A CA 1
ATOM 706 C C . LYS A 1 86 ? -15.587 -4.539 1.886 1.00 74.44 86 LYS A C 1
ATOM 708 O O . LYS A 1 86 ? -16.632 -4.220 2.457 1.00 74.44 86 LYS A O 1
ATOM 713 N N . ALA A 1 87 ? -14.945 -5.669 2.181 1.00 79.81 87 ALA A N 1
ATOM 714 C CA . ALA A 1 87 ? -15.376 -6.565 3.246 1.00 79.81 87 ALA A CA 1
ATOM 715 C C . ALA A 1 87 ? -15.269 -5.890 4.618 1.00 79.81 87 ALA A C 1
ATOM 717 O O . ALA A 1 87 ? -16.189 -6.011 5.428 1.00 79.81 87 ALA A O 1
ATOM 718 N N . VAL A 1 88 ? -14.187 -5.147 4.872 1.00 82.00 88 VAL A N 1
ATOM 719 C CA . VAL A 1 88 ? -14.000 -4.392 6.114 1.00 82.00 88 VAL A CA 1
ATOM 720 C C . VAL A 1 88 ? -15.024 -3.272 6.227 1.00 82.00 88 VAL A C 1
ATOM 722 O O . VAL A 1 88 ? -15.634 -3.162 7.283 1.00 82.00 88 VAL A O 1
ATOM 725 N N . GLU A 1 89 ? -15.288 -2.499 5.175 1.00 81.62 89 GLU A N 1
ATOM 726 C CA . GLU A 1 89 ? -16.341 -1.474 5.161 1.00 81.62 89 GLU A CA 1
ATOM 727 C C . GLU A 1 89 ? -17.701 -2.070 5.535 1.00 81.62 89 GLU A C 1
ATOM 729 O O . GLU A 1 89 ? -18.396 -1.553 6.416 1.00 81.62 89 GLU A O 1
ATOM 734 N N . LYS A 1 90 ? -18.061 -3.212 4.934 1.00 83.75 90 LYS A N 1
ATOM 735 C CA . LYS A 1 90 ? -19.325 -3.882 5.243 1.00 83.75 90 LYS A CA 1
ATOM 736 C C . LYS A 1 90 ? -19.362 -4.430 6.666 1.00 83.75 90 LYS A C 1
ATOM 738 O O . LYS A 1 90 ? -20.379 -4.308 7.348 1.00 83.75 90 LYS A O 1
ATOM 743 N N . ALA A 1 91 ? -18.266 -5.022 7.131 1.00 86.06 91 ALA A N 1
ATOM 744 C CA . ALA A 1 91 ? -18.143 -5.492 8.504 1.00 86.06 91 ALA A CA 1
ATOM 745 C C . ALA A 1 91 ? -18.253 -4.330 9.499 1.00 86.06 91 ALA A C 1
ATOM 747 O O . ALA A 1 91 ? -18.873 -4.476 10.550 1.00 86.06 91 ALA A O 1
ATOM 748 N N . ALA A 1 92 ? -17.713 -3.166 9.151 1.00 86.38 92 ALA A N 1
ATOM 749 C CA . ALA A 1 92 ? -17.782 -1.971 9.968 1.00 86.38 92 ALA A CA 1
ATOM 750 C C . ALA A 1 92 ? -19.223 -1.447 10.086 1.00 86.38 92 ALA A C 1
ATOM 752 O O . ALA A 1 92 ? -19.661 -1.117 11.185 1.00 86.38 92 ALA A O 1
ATOM 753 N N . GLU A 1 93 ? -20.007 -1.495 9.003 1.00 86.25 93 GLU A N 1
ATOM 754 C CA . GLU A 1 93 ? -21.450 -1.213 9.045 1.00 86.25 93 GLU A CA 1
ATOM 755 C C . GLU A 1 93 ? -22.204 -2.188 9.969 1.00 86.25 93 GLU A C 1
ATOM 757 O O . GLU A 1 93 ? -23.078 -1.783 10.737 1.00 86.25 93 GLU A O 1
ATOM 762 N N . ILE A 1 94 ? -21.867 -3.481 9.914 1.00 89.38 94 ILE A N 1
ATOM 763 C CA . ILE A 1 94 ? -22.479 -4.506 10.772 1.00 89.38 94 ILE A CA 1
ATOM 764 C C . ILE A 1 94 ? -22.135 -4.254 12.243 1.00 89.38 94 ILE A C 1
ATOM 766 O O . ILE A 1 94 ? -23.025 -4.329 13.088 1.00 89.38 94 ILE A O 1
ATOM 770 N N . VAL A 1 95 ? -20.875 -3.938 12.550 1.00 89.56 95 VAL A N 1
ATOM 771 C CA . VAL A 1 95 ? -20.415 -3.620 13.911 1.00 89.56 95 VAL A CA 1
ATOM 772 C C . VAL A 1 95 ? -21.141 -2.395 14.459 1.00 89.56 95 VAL A C 1
ATOM 774 O O . VAL A 1 95 ? -21.615 -2.434 15.594 1.00 89.56 95 VAL A O 1
ATOM 777 N N . ASP A 1 96 ? -21.292 -1.346 13.651 1.00 87.75 96 ASP A N 1
ATOM 778 C CA . ASP A 1 96 ? -22.028 -0.145 14.037 1.00 87.75 96 ASP A CA 1
ATOM 779 C C . ASP A 1 96 ? -23.470 -0.468 14.421 1.00 87.75 96 ASP A C 1
ATOM 781 O O . ASP A 1 96 ? -23.916 -0.126 15.519 1.00 87.75 96 ASP A O 1
ATOM 785 N N . ARG A 1 97 ? -24.185 -1.185 13.547 1.00 89.31 97 ARG A N 1
ATOM 786 C CA . ARG A 1 97 ? -25.567 -1.595 13.818 1.00 89.31 97 ARG A CA 1
ATOM 787 C C . ARG A 1 97 ? -25.647 -2.499 15.043 1.00 89.31 97 ARG A C 1
ATOM 789 O O . ARG A 1 97 ? -26.528 -2.314 15.870 1.00 89.31 97 ARG A O 1
ATOM 796 N N . PHE A 1 98 ? -24.730 -3.452 15.185 1.00 90.56 98 PHE A N 1
ATOM 797 C CA . PHE A 1 98 ? -24.716 -4.375 16.315 1.00 90.56 98 PHE A CA 1
ATOM 798 C C . PHE A 1 98 ? -24.528 -3.648 17.652 1.00 90.56 98 PHE A C 1
ATOM 800 O O . PHE A 1 98 ? -25.268 -3.912 18.598 1.00 90.56 98 PHE A O 1
ATOM 807 N N . ASN A 1 99 ? -23.593 -2.698 17.726 1.00 89.38 99 ASN A N 1
ATOM 808 C CA . ASN A 1 99 ? -23.376 -1.900 18.934 1.00 89.38 99 ASN A CA 1
ATOM 809 C C . ASN A 1 99 ? -24.601 -1.036 19.271 1.00 89.38 99 ASN A C 1
ATOM 811 O O . ASN A 1 99 ? -24.980 -0.948 20.435 1.00 89.38 99 ASN A O 1
ATOM 815 N N . GLN A 1 100 ? -25.271 -0.460 18.266 1.00 88.69 100 GLN A N 1
ATOM 816 C CA . GLN A 1 100 ? -26.492 0.336 18.461 1.00 88.69 100 GLN A CA 1
ATOM 817 C C . GLN A 1 100 ? -27.663 -0.473 19.037 1.00 88.69 100 GLN A C 1
ATOM 819 O O . GLN A 1 100 ? -28.529 0.095 19.702 1.00 88.69 100 GLN A O 1
ATOM 824 N N . LEU A 1 101 ? -27.688 -1.795 18.829 1.00 91.75 101 LEU A N 1
ATOM 825 C CA . LEU A 1 101 ? -28.695 -2.669 19.435 1.00 91.75 101 LEU A CA 1
ATOM 826 C C . LEU A 1 101 ? -28.510 -2.828 20.954 1.00 91.75 101 LEU A C 1
ATOM 828 O O . LEU A 1 101 ? -29.411 -3.350 21.604 1.00 91.75 101 LEU A O 1
ATOM 832 N N . ASN A 1 102 ? -27.375 -2.395 21.526 1.00 88.62 102 ASN A N 1
ATOM 833 C CA . ASN A 1 102 ? -27.071 -2.459 22.962 1.00 88.62 102 ASN A CA 1
ATOM 834 C C . ASN A 1 102 ? -27.288 -3.856 23.585 1.00 88.62 102 ASN A C 1
ATOM 836 O O . ASN A 1 102 ? -27.633 -3.985 24.758 1.00 88.62 102 ASN A O 1
ATOM 840 N N . ILE A 1 103 ? -27.082 -4.917 22.795 1.00 91.00 103 ILE A N 1
ATOM 841 C CA . ILE A 1 103 ? -27.228 -6.315 23.241 1.00 91.00 103 ILE A CA 1
ATOM 842 C C . ILE A 1 103 ? -26.114 -6.683 24.230 1.00 91.00 103 ILE A C 1
ATOM 844 O O . ILE A 1 103 ? -26.316 -7.476 25.148 1.00 91.00 103 ILE A O 1
ATOM 848 N N . LEU A 1 104 ? -24.928 -6.102 24.039 1.00 86.81 104 LEU A N 1
ATOM 849 C CA . LEU A 1 104 ? -23.771 -6.264 24.909 1.00 86.81 104 LEU A CA 1
ATOM 850 C C . LEU A 1 104 ? -23.396 -4.916 25.520 1.00 86.81 104 LEU A C 1
ATOM 852 O O . LEU A 1 104 ? -23.473 -3.882 24.866 1.00 86.81 104 LEU A O 1
ATOM 856 N N . SER A 1 105 ? -22.914 -4.942 26.762 1.00 85.38 105 SER A N 1
ATOM 857 C CA . SER A 1 105 ? -22.418 -3.749 27.460 1.00 85.38 105 SER A CA 1
ATOM 858 C C . SER A 1 105 ? -21.051 -3.268 26.966 1.00 85.38 105 SER A C 1
ATOM 860 O O . SER A 1 105 ? -20.617 -2.173 27.316 1.00 85.38 105 SER A O 1
ATOM 862 N N . LYS A 1 106 ? -20.345 -4.091 26.184 1.00 91.19 106 LYS A N 1
ATOM 863 C CA . LYS A 1 106 ? -19.040 -3.763 25.610 1.00 91.19 106 LYS A CA 1
ATOM 864 C C . LYS A 1 106 ? -19.184 -3.480 24.124 1.00 91.19 106 LYS A C 1
ATOM 866 O O . LYS A 1 106 ? -19.723 -4.302 23.389 1.00 91.19 106 LYS A O 1
ATOM 871 N N . GLU A 1 107 ? -18.623 -2.357 23.701 1.00 90.56 107 GLU A N 1
ATOM 872 C CA . GLU A 1 107 ? -18.569 -1.964 22.296 1.00 90.56 107 GLU A CA 1
ATOM 873 C C . GLU A 1 107 ? -17.560 -2.814 21.520 1.00 90.56 107 GLU A C 1
ATOM 875 O O . GLU A 1 107 ? -16.415 -3.008 21.945 1.00 90.56 107 GLU A O 1
ATOM 880 N N . ILE A 1 108 ? -17.961 -3.269 20.337 1.00 90.31 108 ILE A N 1
ATOM 881 C CA . ILE A 1 108 ? -17.075 -3.919 19.373 1.00 90.31 108 ILE A CA 1
ATOM 882 C C . ILE A 1 108 ? -16.454 -2.840 18.480 1.00 90.31 108 ILE A C 1
ATOM 884 O O . ILE A 1 108 ? -17.153 -1.959 17.993 1.00 90.31 108 ILE A O 1
ATOM 888 N N . LYS A 1 109 ? -15.138 -2.895 18.243 1.00 89.50 109 LYS A N 1
ATOM 889 C CA . LYS A 1 109 ? -14.432 -1.966 17.341 1.00 89.50 109 LYS A CA 1
ATOM 890 C C . LYS A 1 109 ? -13.696 -2.726 16.254 1.00 89.50 109 LYS A C 1
ATOM 892 O O . LYS A 1 109 ? -13.020 -3.715 16.541 1.00 89.50 109 LYS A O 1
ATOM 897 N N . ILE A 1 110 ? -13.748 -2.218 15.029 1.00 88.12 110 ILE A N 1
ATOM 898 C CA . ILE A 1 110 ? -13.068 -2.808 13.872 1.00 88.12 110 ILE A CA 1
ATOM 899 C C . ILE A 1 110 ? -11.903 -1.926 13.426 1.00 88.12 110 ILE A C 1
ATOM 901 O O . ILE A 1 110 ? -11.970 -0.706 13.532 1.00 88.12 110 ILE A O 1
ATOM 905 N N . ASN A 1 111 ? -10.808 -2.532 12.968 1.00 87.88 111 ASN A N 1
ATOM 906 C CA . ASN A 1 111 ? -9.725 -1.789 12.321 1.00 87.88 111 ASN A CA 1
ATOM 907 C C . ASN A 1 111 ? -10.070 -1.597 10.848 1.00 87.88 111 ASN A C 1
ATOM 909 O O . ASN A 1 111 ? -10.347 -2.582 10.168 1.00 87.88 111 ASN A O 1
ATOM 913 N N . VAL A 1 112 ? -10.011 -0.356 10.375 1.00 83.62 112 VAL A N 1
ATOM 914 C CA . VAL A 1 112 ? -10.179 -0.021 8.962 1.00 83.62 112 VAL A CA 1
ATOM 915 C C . VAL A 1 112 ? -8.787 0.248 8.385 1.00 83.62 112 VAL A C 1
ATOM 917 O O . VAL A 1 112 ? -8.140 1.204 8.825 1.00 83.62 112 VAL A O 1
ATOM 920 N N . PRO A 1 113 ? -8.270 -0.630 7.507 1.00 80.06 113 PRO A N 1
ATOM 921 C CA . PRO A 1 113 ? -6.963 -0.447 6.895 1.00 80.06 113 PRO A CA 1
ATOM 922 C C . PRO A 1 113 ? -7.023 0.628 5.806 1.00 80.06 113 PRO A C 1
ATOM 924 O O . PRO A 1 113 ? -8.076 0.862 5.223 1.00 80.06 113 PRO A O 1
ATOM 927 N N . ASP A 1 114 ? -5.867 1.209 5.504 1.00 77.75 114 ASP A N 1
ATOM 928 C CA . ASP A 1 114 ? -5.662 2.055 4.328 1.00 77.75 114 ASP A CA 1
ATOM 929 C C . ASP A 1 114 ? -4.654 1.363 3.398 1.00 77.75 114 ASP A C 1
ATOM 931 O O . ASP A 1 114 ? -3.787 0.621 3.874 1.00 77.75 114 ASP A O 1
ATOM 935 N N . VAL A 1 115 ? -4.754 1.605 2.088 1.00 76.19 115 VAL A N 1
ATOM 936 C CA . VAL A 1 115 ? -3.745 1.168 1.108 1.00 76.19 115 VAL A CA 1
ATOM 937 C C . VAL A 1 115 ? -2.624 2.204 1.066 1.00 76.19 115 VAL A C 1
ATOM 939 O O . VAL A 1 115 ? -2.893 3.392 0.911 1.00 76.19 115 VAL A O 1
ATOM 942 N N . TRP A 1 116 ? -1.378 1.750 1.197 1.00 71.62 116 TRP A N 1
ATOM 943 C CA . TRP A 1 116 ? -0.184 2.600 1.182 1.00 71.62 116 TRP A CA 1
ATOM 944 C C . TRP A 1 116 ? 0.696 2.250 -0.012 1.00 71.62 116 TRP A C 1
ATOM 946 O O . TRP A 1 116 ? 0.866 1.075 -0.338 1.00 71.62 116 TRP A O 1
ATOM 956 N N . THR A 1 117 ? 1.261 3.272 -0.647 1.00 67.44 117 THR A N 1
ATOM 957 C CA . THR A 1 117 ? 2.229 3.146 -1.741 1.00 67.44 117 THR A CA 1
ATOM 958 C C . THR A 1 117 ? 3.610 3.555 -1.250 1.00 67.44 117 THR A C 1
ATOM 960 O O . THR A 1 117 ? 3.734 4.435 -0.401 1.00 67.44 117 THR A O 1
ATOM 963 N N . PHE A 1 118 ? 4.653 2.912 -1.770 1.00 61.78 118 PHE A N 1
ATOM 964 C CA . PHE A 1 118 ? 6.025 3.313 -1.486 1.00 61.78 118 PHE A CA 1
ATOM 965 C C . PHE A 1 118 ? 6.423 4.470 -2.401 1.00 61.78 118 PHE A C 1
ATOM 967 O O . PHE A 1 118 ? 6.268 4.359 -3.613 1.00 61.78 118 PHE A O 1
ATOM 974 N N . ASP A 1 119 ? 7.035 5.513 -1.844 1.00 54.94 119 ASP A N 1
ATOM 975 C CA . ASP A 1 119 ? 7.655 6.603 -2.619 1.00 54.94 119 ASP A CA 1
ATOM 976 C C . ASP A 1 119 ? 9.015 6.198 -3.228 1.00 54.94 119 ASP A C 1
ATOM 978 O O . ASP A 1 119 ? 9.829 7.040 -3.601 1.00 54.94 119 ASP A O 1
ATOM 982 N N . LYS A 1 120 ? 9.324 4.898 -3.278 1.00 49.06 120 LYS A N 1
ATOM 983 C CA . LYS A 1 120 ? 10.649 4.408 -3.656 1.00 49.06 120 LYS A CA 1
ATOM 984 C C . LYS A 1 120 ? 10.744 4.372 -5.183 1.00 49.06 120 LYS A C 1
ATOM 986 O O . LYS A 1 120 ? 10.022 3.604 -5.817 1.00 49.06 120 LYS A O 1
ATOM 991 N N . ASP A 1 121 ? 11.670 5.158 -5.741 1.00 48.34 121 ASP A N 1
ATOM 992 C CA . ASP A 1 121 ? 12.187 5.031 -7.112 1.00 48.34 121 ASP A CA 1
ATOM 993 C C . ASP A 1 121 ? 12.839 3.648 -7.276 1.00 48.34 121 ASP A C 1
ATOM 995 O O . ASP A 1 121 ? 14.060 3.480 -7.209 1.00 48.34 121 ASP A O 1
ATOM 999 N N . LEU A 1 122 ? 12.017 2.609 -7.389 1.00 55.16 122 LEU A N 1
ATOM 1000 C CA . LEU A 1 122 ? 12.491 1.249 -7.557 1.00 55.16 122 LEU A CA 1
ATOM 1001 C C . LEU A 1 122 ? 12.787 1.011 -9.036 1.00 55.16 122 LEU A C 1
ATOM 1003 O O . LEU A 1 122 ? 11.923 1.261 -9.881 1.00 55.16 122 LEU A O 1
ATOM 1007 N N . PRO A 1 123 ? 13.986 0.506 -9.375 1.00 60.88 123 PRO A N 1
ATOM 1008 C CA . PRO A 1 123 ? 14.254 0.086 -10.737 1.00 60.88 123 PRO A CA 1
ATOM 1009 C C . PRO A 1 123 ? 13.261 -1.013 -11.127 1.00 60.88 123 PRO A C 1
ATOM 1011 O O . PRO A 1 123 ? 13.105 -2.007 -10.416 1.00 60.88 123 PRO A O 1
ATOM 1014 N N . ALA A 1 124 ? 12.598 -0.836 -12.267 1.00 71.94 124 ALA A N 1
ATOM 1015 C CA . ALA A 1 124 ? 11.808 -1.886 -12.892 1.00 71.94 124 ALA A CA 1
ATOM 1016 C C . ALA A 1 124 ? 12.718 -2.744 -13.779 1.00 71.94 124 ALA A C 1
ATOM 1018 O O . ALA A 1 124 ? 13.532 -2.215 -14.541 1.00 71.94 124 ALA A O 1
ATOM 1019 N N . ILE A 1 125 ? 12.576 -4.066 -13.691 1.00 77.25 125 ILE A N 1
ATOM 1020 C CA . ILE A 1 125 ? 13.214 -5.002 -14.617 1.00 77.25 125 ILE A CA 1
ATOM 1021 C C . ILE A 1 125 ? 12.123 -5.535 -15.537 1.00 77.25 125 ILE A C 1
ATOM 1023 O O . ILE A 1 125 ? 11.127 -6.075 -15.068 1.00 77.25 125 ILE A O 1
ATOM 1027 N N . LEU A 1 126 ? 12.329 -5.385 -16.844 1.00 80.50 126 LEU A N 1
ATOM 1028 C CA . LEU A 1 126 ? 11.433 -5.910 -17.867 1.00 80.50 126 LEU A CA 1
ATOM 1029 C C . LEU A 1 126 ? 12.062 -7.167 -18.472 1.00 80.50 126 LEU A C 1
ATOM 1031 O O . LEU A 1 126 ? 13.210 -7.131 -18.923 1.00 80.50 126 LEU A O 1
ATOM 1035 N N . SER A 1 127 ? 11.331 -8.276 -18.493 1.00 83.38 127 SER A N 1
ATOM 1036 C CA . SER A 1 127 ? 11.802 -9.551 -19.036 1.00 83.38 127 SER A CA 1
ATOM 1037 C C . SER A 1 127 ? 10.953 -10.019 -20.209 1.00 83.38 127 SER A C 1
ATOM 1039 O O . SER A 1 127 ? 9.918 -9.461 -20.543 1.00 83.38 127 SER A O 1
ATOM 1041 N N . ARG A 1 128 ? 11.382 -11.086 -20.882 1.00 85.81 128 ARG A N 1
ATOM 1042 C CA . ARG A 1 128 ? 10.531 -11.718 -21.903 1.00 85.81 128 ARG A CA 1
ATOM 1043 C C . ARG A 1 128 ? 9.472 -12.645 -21.298 1.00 85.81 128 ARG A C 1
ATOM 1045 O O . ARG A 1 128 ? 8.633 -13.153 -22.032 1.00 85.81 128 ARG A O 1
ATOM 1052 N N . THR A 1 129 ? 9.558 -12.912 -19.998 1.00 81.81 129 THR A N 1
ATOM 1053 C CA . THR A 1 129 ? 8.886 -14.026 -19.314 1.00 81.81 129 THR A CA 1
ATOM 1054 C C . THR A 1 129 ? 8.093 -13.597 -18.083 1.00 81.81 129 THR A C 1
ATOM 1056 O O . THR A 1 129 ? 7.510 -14.464 -17.435 1.00 81.81 129 THR A O 1
ATOM 1059 N N . TYR A 1 130 ? 8.029 -12.297 -17.787 1.00 73.44 130 TYR A N 1
ATOM 1060 C CA . TYR A 1 130 ? 7.308 -11.732 -16.644 1.00 73.44 130 TYR A CA 1
ATOM 1061 C C . TYR A 1 130 ? 7.806 -12.265 -15.293 1.00 73.44 130 TYR A C 1
ATOM 1063 O O . TYR A 1 130 ? 7.015 -12.626 -14.419 1.00 73.44 130 TYR A O 1
ATOM 1071 N N . GLU A 1 131 ? 9.125 -12.399 -15.142 1.00 74.19 131 GLU A N 1
ATOM 1072 C CA . GLU A 1 131 ? 9.739 -13.059 -13.986 1.00 74.19 131 GLU A CA 1
ATOM 1073 C C . GLU A 1 131 ? 10.139 -12.110 -12.841 1.00 74.19 131 GLU A C 1
ATOM 1075 O O . GLU A 1 131 ? 10.457 -12.597 -11.755 1.00 74.19 131 GLU A O 1
ATOM 1080 N N . TYR A 1 132 ? 10.071 -10.784 -13.033 1.00 63.41 132 TYR A N 1
ATOM 1081 C CA . TYR A 1 132 ? 10.552 -9.787 -12.058 1.00 63.41 132 TYR A CA 1
ATOM 1082 C C . TYR A 1 132 ? 9.459 -8.989 -11.324 1.00 63.41 132 TYR A C 1
ATOM 1084 O O . TYR A 1 132 ? 9.704 -7.892 -10.825 1.00 63.41 132 TYR A O 1
ATOM 1092 N N . GLY A 1 133 ? 8.273 -9.575 -11.157 1.00 60.31 133 GLY A N 1
ATOM 1093 C CA . GLY A 1 133 ? 7.204 -9.006 -10.329 1.00 60.31 133 GLY A CA 1
ATOM 1094 C C . GLY A 1 133 ? 6.314 -8.006 -11.067 1.00 60.31 133 GLY A C 1
ATOM 1095 O O . GLY A 1 133 ? 6.298 -7.950 -12.287 1.00 60.31 133 GLY A O 1
ATOM 1096 N N . GLU A 1 134 ? 5.520 -7.241 -10.319 1.00 56.16 134 GLU A N 1
ATOM 1097 C CA . GLU A 1 134 ? 4.411 -6.438 -10.870 1.00 56.16 134 GLU A CA 1
ATOM 1098 C C . GLU A 1 134 ? 4.859 -5.253 -11.739 1.00 56.16 134 GLU A C 1
ATOM 1100 O O . GLU A 1 134 ? 4.075 -4.733 -12.526 1.00 56.16 134 GLU A O 1
ATOM 1105 N N . THR A 1 135 ? 6.119 -4.831 -11.614 1.00 64.00 135 THR A N 1
ATOM 1106 C CA . THR A 1 135 ? 6.720 -3.779 -12.446 1.00 64.00 135 THR A CA 1
ATOM 1107 C C . THR A 1 135 ? 7.293 -4.328 -13.762 1.00 64.00 135 THR A C 1
ATOM 1109 O O . THR A 1 135 ? 7.698 -3.548 -14.626 1.00 64.00 135 THR A O 1
ATOM 1112 N N . ASP A 1 136 ? 7.306 -5.655 -13.942 1.00 76.19 136 ASP A N 1
ATOM 1113 C CA . ASP A 1 136 ? 7.726 -6.333 -15.167 1.00 76.19 136 ASP A CA 1
ATOM 1114 C C . ASP A 1 136 ? 6.577 -6.364 -16.186 1.00 76.19 136 ASP A C 1
ATOM 1116 O O . ASP A 1 136 ? 5.788 -7.306 -16.256 1.00 76.19 136 ASP A O 1
ATOM 1120 N N . LEU A 1 137 ? 6.498 -5.322 -17.014 1.00 78.50 137 LEU A N 1
ATOM 1121 C CA . LEU A 1 137 ? 5.539 -5.210 -18.125 1.00 78.50 137 LEU A CA 1
ATOM 1122 C C . LEU A 1 137 ? 5.884 -6.119 -19.326 1.00 78.50 137 LEU A C 1
ATOM 1124 O O . LEU A 1 137 ? 5.274 -6.032 -20.395 1.00 78.50 137 LEU A O 1
ATOM 1128 N N . GLY A 1 138 ? 6.888 -6.981 -19.174 1.00 83.62 138 GLY A N 1
ATOM 1129 C CA . GLY A 1 138 ? 7.282 -7.990 -20.139 1.00 83.62 138 GLY A CA 1
ATOM 1130 C C . GLY A 1 138 ? 7.711 -7.467 -21.513 1.00 83.62 138 GLY A C 1
ATOM 1131 O O . GLY A 1 138 ? 8.185 -6.332 -21.635 1.00 83.62 138 GLY A O 1
ATOM 1132 N N . PRO A 1 139 ? 7.520 -8.267 -22.586 1.00 87.69 139 PRO A N 1
ATOM 1133 C CA . PRO A 1 139 ? 7.879 -7.878 -23.949 1.00 87.69 139 PRO A CA 1
ATOM 1134 C C . PRO A 1 139 ? 7.261 -6.555 -24.417 1.00 87.69 139 PRO A C 1
ATOM 1136 O O . PRO A 1 139 ? 7.926 -5.799 -25.122 1.00 87.69 139 PRO A O 1
ATOM 1139 N N . GLU A 1 140 ? 6.026 -6.248 -24.016 1.00 86.38 140 GLU A N 1
ATOM 1140 C CA . GLU A 1 140 ? 5.346 -4.998 -24.386 1.00 86.38 140 GLU A CA 1
ATOM 1141 C C . GLU A 1 140 ? 5.968 -3.781 -23.696 1.00 86.38 140 GLU A C 1
ATOM 1143 O O . GLU A 1 140 ? 6.117 -2.719 -24.309 1.00 86.38 140 GLU A O 1
ATOM 1148 N N . GLY A 1 141 ? 6.392 -3.939 -22.439 1.00 85.38 141 GLY A N 1
ATOM 1149 C CA . GLY A 1 141 ? 7.152 -2.922 -21.720 1.00 85.38 141 GLY A CA 1
ATOM 1150 C C . GLY A 1 141 ? 8.494 -2.657 -22.388 1.00 85.38 141 GLY A C 1
ATOM 1151 O O . GLY A 1 141 ? 8.856 -1.504 -22.619 1.00 85.38 141 GLY A O 1
ATOM 1152 N N . ILE A 1 142 ? 9.214 -3.730 -22.739 1.00 88.50 142 ILE A N 1
ATOM 1153 C CA . ILE A 1 142 ? 10.491 -3.645 -23.459 1.00 88.50 142 ILE A CA 1
ATOM 1154 C C . ILE A 1 142 ? 10.277 -2.904 -24.782 1.00 88.50 142 ILE A C 1
ATOM 1156 O O . ILE A 1 142 ? 10.996 -1.952 -25.078 1.00 88.50 142 ILE A O 1
ATOM 1160 N N . SER A 1 143 ? 9.264 -3.298 -25.556 1.00 90.50 143 SER A N 1
ATOM 1161 C CA . SER A 1 143 ? 8.913 -2.655 -26.823 1.00 90.50 143 SER A CA 1
ATOM 1162 C C . SER A 1 143 ? 8.615 -1.163 -26.648 1.00 90.50 143 SER A C 1
ATOM 1164 O O . SER A 1 143 ? 9.208 -0.343 -27.344 1.00 90.50 143 SER A O 1
ATOM 1166 N N . SER A 1 144 ? 7.793 -0.795 -25.662 1.00 85.19 144 SER A N 1
ATOM 1167 C CA . SER A 1 144 ? 7.412 0.603 -25.400 1.00 85.19 144 SER A CA 1
ATOM 1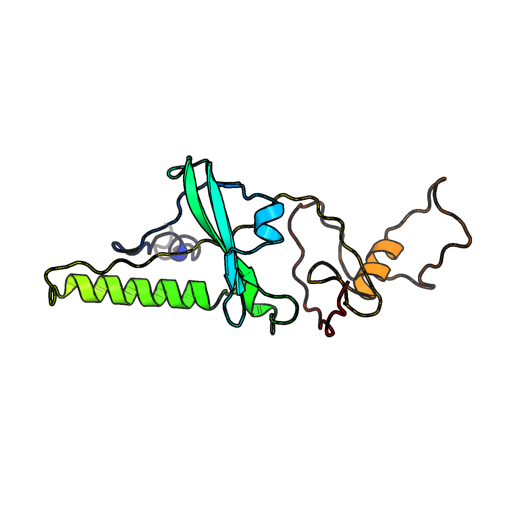168 C C . SER A 1 144 ? 8.581 1.474 -24.927 1.00 85.19 144 SER A C 1
ATOM 1170 O O . SER A 1 144 ? 8.646 2.665 -25.239 1.00 85.19 144 SER A O 1
ATOM 1172 N N . PHE A 1 145 ? 9.535 0.895 -24.188 1.00 88.69 145 PHE A N 1
ATOM 1173 C CA . PHE A 1 145 ? 10.785 1.575 -23.853 1.00 88.69 145 PHE A CA 1
ATOM 1174 C C . PHE A 1 145 ? 11.595 1.859 -25.121 1.00 88.69 145 PHE A C 1
ATOM 1176 O O . PHE A 1 145 ? 11.998 2.997 -25.358 1.00 88.69 145 PHE A O 1
ATOM 1183 N N . PHE A 1 146 ? 11.807 0.841 -25.961 1.00 91.81 146 PHE A N 1
ATOM 1184 C CA . PHE A 1 146 ? 12.615 0.978 -27.171 1.00 91.81 146 PHE A CA 1
ATOM 1185 C C . PHE A 1 146 ? 11.945 1.829 -28.260 1.00 91.81 146 PHE A C 1
ATOM 1187 O O . PHE A 1 146 ? 12.666 2.465 -29.022 1.00 91.81 146 PHE A O 1
ATOM 1194 N N . SER A 1 147 ? 10.611 1.924 -28.305 1.00 90.31 147 SER A N 1
ATOM 1195 C CA . SER A 1 147 ? 9.895 2.781 -29.265 1.00 90.31 147 SER A CA 1
ATOM 1196 C C . SER A 1 147 ? 10.109 4.270 -28.987 1.00 90.31 147 SER A C 1
ATOM 1198 O O . SER A 1 147 ? 10.025 5.094 -29.892 1.00 90.31 147 SER A O 1
ATOM 1200 N N . ASN A 1 148 ? 10.412 4.614 -27.732 1.00 84.38 148 ASN A N 1
ATOM 1201 C CA . ASN A 1 148 ? 10.681 5.977 -27.278 1.00 84.38 148 ASN A CA 1
ATOM 1202 C C . ASN A 1 148 ? 12.178 6.236 -27.010 1.00 84.38 148 ASN A C 1
ATOM 1204 O O . ASN A 1 148 ? 12.572 7.360 -26.694 1.00 84.38 148 ASN A O 1
ATOM 1208 N N . HIS A 1 149 ? 13.032 5.212 -27.115 1.00 88.25 149 HIS A N 1
ATOM 1209 C CA . HIS A 1 149 ? 14.453 5.319 -26.805 1.00 88.25 149 HIS A CA 1
ATOM 1210 C C . HIS A 1 149 ? 15.231 5.991 -27.941 1.00 88.25 149 HIS A C 1
ATOM 1212 O O . HIS A 1 149 ? 15.350 5.458 -29.043 1.00 88.25 149 HIS A O 1
ATOM 1218 N N . ALA A 1 150 ? 15.867 7.122 -27.640 1.00 89.44 150 ALA A N 1
ATOM 1219 C CA . ALA A 1 150 ? 16.879 7.712 -28.505 1.00 89.44 150 ALA A CA 1
ATOM 1220 C C . ALA A 1 150 ? 18.276 7.265 -28.053 1.00 89.44 150 ALA A C 1
ATOM 1222 O O . ALA A 1 150 ? 18.724 7.607 -26.953 1.00 89.44 150 ALA A O 1
ATOM 1223 N N . CYS A 1 151 ? 18.984 6.527 -28.912 1.00 89.81 151 CYS A N 1
ATOM 1224 C CA . CYS A 1 151 ? 20.364 6.130 -28.646 1.00 89.81 151 CYS A CA 1
ATOM 1225 C C . CYS A 1 151 ? 21.241 7.352 -28.329 1.00 89.81 151 CYS A C 1
ATOM 1227 O O . CYS A 1 151 ? 21.224 8.356 -29.040 1.00 89.81 151 CYS A O 1
ATOM 1229 N N . SER A 1 152 ? 22.057 7.242 -27.281 1.00 87.44 152 SER A N 1
ATOM 1230 C CA . SER A 1 152 ? 23.015 8.272 -26.870 1.00 87.44 152 SER A CA 1
ATOM 1231 C C . SER A 1 152 ? 24.459 7.783 -27.018 1.00 87.44 152 SER A C 1
ATOM 1233 O O . SER A 1 152 ? 24.705 6.624 -27.349 1.00 87.44 152 SER A O 1
ATOM 1235 N N . LYS A 1 153 ? 25.439 8.642 -26.695 1.00 95.00 153 LYS A N 1
ATOM 1236 C CA . LYS A 1 153 ? 26.876 8.293 -26.697 1.00 95.00 153 LYS A CA 1
ATOM 1237 C C . LYS A 1 153 ? 27.253 7.125 -25.771 1.00 95.00 153 LYS A C 1
ATOM 1239 O O . LYS A 1 153 ? 28.365 6.617 -25.861 1.00 95.00 153 LYS A O 1
ATOM 1244 N N . TYR A 1 154 ? 26.361 6.747 -24.856 1.00 93.56 154 TYR A N 1
ATOM 1245 C CA . TYR A 1 154 ? 26.559 5.631 -23.932 1.00 93.56 154 TYR A CA 1
ATOM 1246 C C . TYR A 1 154 ? 26.033 4.299 -24.488 1.00 93.56 154 TYR A C 1
ATOM 1248 O O . TYR A 1 154 ? 26.413 3.242 -23.984 1.00 93.56 154 TYR A O 1
ATOM 1256 N N . CYS A 1 155 ? 25.189 4.332 -25.526 1.00 91.19 155 CYS A N 1
ATOM 1257 C CA . CYS A 1 155 ? 24.654 3.133 -26.164 1.00 91.19 155 CYS A CA 1
ATOM 1258 C C . CYS A 1 155 ? 25.735 2.444 -27.004 1.00 91.19 155 CYS A C 1
ATOM 1260 O O . CYS A 1 155 ? 26.576 3.098 -27.626 1.00 91.19 155 CYS A O 1
ATOM 1262 N N . ARG A 1 156 ? 25.702 1.107 -27.052 1.00 94.38 156 ARG A N 1
ATOM 1263 C CA . ARG A 1 156 ? 26.615 0.317 -27.887 1.00 94.38 156 ARG A CA 1
ATOM 1264 C C . ARG A 1 156 ? 25.855 -0.318 -29.057 1.00 94.38 156 ARG A C 1
ATOM 1266 O O . ARG A 1 156 ? 24.846 -0.968 -28.806 1.00 94.38 156 ARG A O 1
ATOM 1273 N N . PRO A 1 157 ? 26.356 -0.232 -30.306 1.00 88.62 157 PRO A N 1
ATOM 1274 C CA . PRO A 1 157 ? 25.643 -0.746 -31.485 1.00 88.62 157 PRO A CA 1
ATOM 1275 C C . PRO A 1 157 ? 25.356 -2.253 -31.477 1.00 88.62 157 PRO A C 1
ATOM 1277 O O . PRO A 1 157 ? 24.478 -2.711 -32.191 1.00 88.62 157 PRO A O 1
ATOM 1280 N N . HIS A 1 158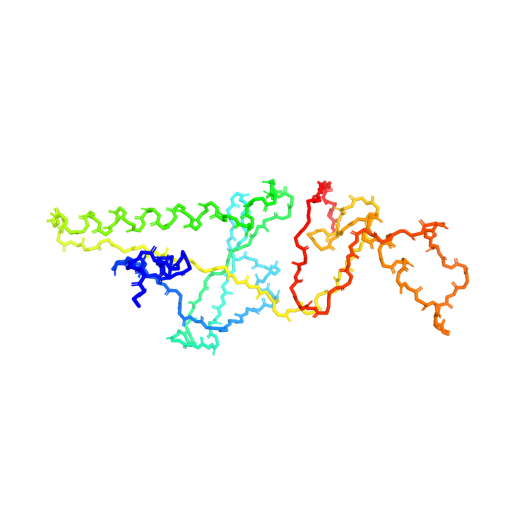 ? 26.117 -3.031 -30.702 1.00 92.94 158 HIS A N 1
ATOM 1281 C CA . HIS A 1 158 ? 25.969 -4.487 -30.607 1.00 92.94 158 HIS A CA 1
ATOM 1282 C C . HIS A 1 158 ? 25.069 -4.933 -29.447 1.00 92.94 158 HIS A C 1
ATOM 1284 O O . HIS A 1 158 ? 24.991 -6.127 -29.165 1.00 92.94 158 HIS A O 1
ATOM 1290 N N . TRP A 1 159 ? 24.449 -4.003 -28.716 1.00 92.25 159 TRP A N 1
ATOM 1291 C CA . TRP A 1 159 ? 23.460 -4.369 -27.710 1.00 92.25 159 TRP A CA 1
ATOM 1292 C C . TRP A 1 159 ? 22.201 -4.906 -28.378 1.00 92.25 159 TRP A C 1
ATOM 1294 O O . TRP A 1 159 ? 21.718 -4.354 -29.364 1.00 92.25 159 TRP A O 1
ATOM 1304 N N . THR A 1 160 ? 21.672 -5.991 -27.821 1.00 91.50 160 THR A N 1
ATOM 1305 C CA . THR A 1 160 ? 20.428 -6.590 -28.291 1.00 91.50 160 THR A CA 1
ATOM 1306 C C . THR A 1 160 ? 19.273 -5.620 -28.066 1.00 91.50 160 THR A C 1
ATOM 1308 O O . THR A 1 160 ? 19.049 -5.175 -26.941 1.00 91.50 160 THR A O 1
ATOM 1311 N N . ALA 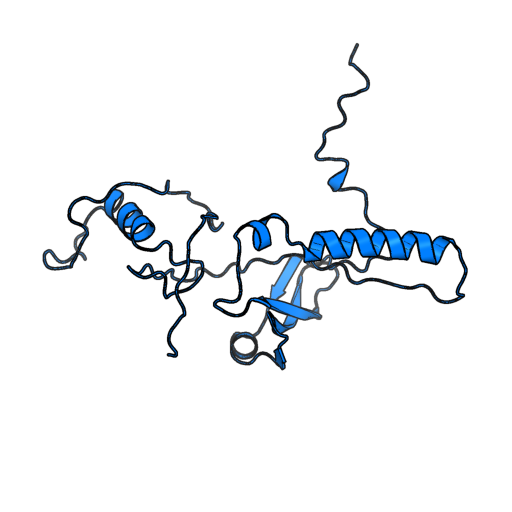A 1 161 ? 18.522 -5.338 -29.125 1.00 88.31 161 ALA A N 1
ATOM 1312 C CA . ALA A 1 161 ? 17.301 -4.545 -29.092 1.00 88.31 161 ALA A CA 1
ATOM 1313 C C . ALA A 1 161 ? 16.207 -5.237 -29.930 1.00 88.31 161 ALA A C 1
ATOM 1315 O O . ALA A 1 161 ? 16.537 -6.036 -30.815 1.00 88.31 161 ALA A O 1
ATOM 1316 N N . PRO A 1 162 ? 14.916 -4.971 -29.664 1.00 90.44 162 PRO A N 1
ATOM 1317 C CA . PRO A 1 162 ? 13.826 -5.411 -30.531 1.00 90.44 162 PRO A CA 1
ATOM 1318 C C . PRO A 1 162 ? 14.002 -4.868 -31.955 1.00 90.44 162 PRO A C 1
ATOM 1320 O O . PRO A 1 162 ? 14.429 -3.731 -32.133 1.00 90.44 162 PRO A O 1
ATOM 1323 N N . ALA A 1 163 ? 13.670 -5.676 -32.965 1.00 88.31 163 ALA A N 1
ATOM 1324 C CA . ALA A 1 163 ? 13.835 -5.287 -34.368 1.00 88.31 163 ALA A CA 1
ATOM 1325 C C . ALA A 1 163 ? 12.832 -4.210 -34.825 1.00 88.31 163 ALA A C 1
ATOM 1327 O O . ALA A 1 163 ? 13.169 -3.412 -35.694 1.00 88.31 163 ALA A O 1
ATOM 1328 N N . ASP A 1 164 ? 11.629 -4.194 -34.244 1.00 90.88 164 ASP A N 1
ATOM 1329 C CA . ASP A 1 164 ? 10.552 -3.259 -34.588 1.00 90.88 164 ASP A CA 1
ATOM 1330 C C . ASP A 1 164 ? 9.752 -2.891 -33.324 1.00 90.88 164 ASP A C 1
ATOM 1332 O O . ASP A 1 164 ? 8.746 -3.533 -33.010 1.00 90.88 164 ASP A O 1
ATOM 1336 N N . PRO A 1 165 ? 10.264 -1.965 -32.492 1.00 90.00 165 PRO A N 1
ATOM 1337 C CA . PRO A 1 165 ? 9.608 -1.604 -31.247 1.00 90.00 165 PRO A CA 1
ATOM 1338 C C . PRO A 1 165 ? 8.393 -0.701 -31.499 1.00 90.00 165 PRO A C 1
ATOM 1340 O O . PRO A 1 165 ? 8.502 0.374 -32.087 1.00 90.00 165 PRO A O 1
ATOM 1343 N N . VAL A 1 166 ? 7.242 -1.118 -30.978 1.00 92.06 166 VAL A N 1
ATOM 1344 C CA . VAL A 1 166 ? 5.972 -0.381 -31.009 1.00 92.06 166 VAL A CA 1
ATOM 1345 C C . VAL A 1 166 ? 5.626 0.134 -29.611 1.00 92.06 166 VAL A C 1
ATOM 1347 O O . VAL A 1 166 ? 5.911 -0.522 -28.604 1.00 92.06 166 VAL A O 1
ATOM 1350 N N . GLU A 1 167 ? 5.004 1.311 -29.550 1.00 88.88 167 GLU A N 1
ATOM 1351 C CA . GLU A 1 167 ? 4.476 1.886 -28.315 1.00 88.88 167 GLU A CA 1
ATOM 1352 C C . GLU A 1 167 ? 3.166 1.182 -27.921 1.00 88.88 167 GLU A C 1
ATOM 1354 O O . GLU A 1 167 ? 2.140 1.340 -28.582 1.00 88.88 167 GLU A O 1
ATOM 1359 N N . HIS A 1 168 ? 3.196 0.415 -26.830 1.00 81.00 168 HIS A N 1
ATOM 1360 C CA . HIS A 1 168 ? 2.001 -0.169 -26.204 1.00 81.00 168 HIS A CA 1
ATOM 1361 C C . HIS A 1 168 ? 1.521 0.681 -25.024 1.00 81.00 168 HIS A C 1
ATOM 1363 O O . HIS A 1 168 ? 0.320 0.795 -24.777 1.00 81.00 168 HIS A O 1
ATOM 1369 N N . TYR A 1 169 ? 2.464 1.317 -24.325 1.00 75.81 169 TYR A N 1
ATOM 1370 C CA . TYR A 1 169 ? 2.208 2.152 -23.159 1.00 75.81 169 TYR A CA 1
ATOM 1371 C C . TYR A 1 169 ? 2.653 3.586 -23.420 1.00 75.81 169 TYR A C 1
ATOM 1373 O O . TYR A 1 169 ? 3.799 3.823 -23.800 1.00 75.81 169 TYR A O 1
ATOM 1381 N N . ARG A 1 170 ? 1.755 4.545 -23.166 1.00 74.94 170 ARG A N 1
ATOM 1382 C CA . ARG A 1 170 ? 2.087 5.970 -23.266 1.00 74.94 170 ARG A CA 1
ATOM 1383 C C . ARG A 1 170 ? 2.965 6.389 -22.085 1.00 74.94 170 ARG A C 1
ATOM 1385 O O . ARG A 1 170 ? 2.552 6.168 -20.945 1.00 74.94 170 ARG A O 1
ATOM 1392 N N . PRO A 1 171 ? 4.118 7.040 -22.316 1.00 64.44 171 PRO A N 1
ATOM 1393 C CA . PRO A 1 171 ? 4.926 7.611 -21.251 1.00 64.44 171 PRO A CA 1
ATOM 1394 C C . PRO A 1 171 ? 4.113 8.638 -20.461 1.00 64.44 171 PRO A C 1
ATOM 1396 O O . PRO A 1 171 ? 3.632 9.629 -21.014 1.00 64.44 171 PRO A O 1
ATOM 1399 N N . VAL A 1 172 ? 3.973 8.423 -19.156 1.00 55.81 172 VAL A N 1
ATOM 1400 C CA . VAL A 1 172 ? 3.371 9.396 -18.243 1.00 55.81 172 VAL A CA 1
ATOM 1401 C C . VAL A 1 172 ? 4.449 9.837 -17.266 1.00 55.81 172 VAL A C 1
ATOM 1403 O O . VAL A 1 172 ? 5.040 9.011 -16.577 1.00 55.81 172 VAL A O 1
ATOM 1406 N N . SER A 1 173 ? 4.703 11.145 -17.189 1.00 42.06 173 SER A N 1
ATOM 1407 C CA . SER A 1 173 ? 5.532 11.726 -16.128 1.00 42.06 173 SER A CA 1
ATOM 1408 C C . SER A 1 173 ? 4.719 11.749 -14.833 1.00 42.06 173 SER A C 1
ATOM 1410 O O . SER A 1 173 ? 4.114 12.756 -14.470 1.00 42.06 173 SER A O 1
ATOM 1412 N N . SER A 1 174 ? 4.598 10.593 -14.187 1.00 41.12 174 SER A N 1
ATOM 1413 C CA . SER A 1 174 ? 4.031 10.475 -12.848 1.00 41.12 174 SER A CA 1
ATOM 1414 C C . SER A 1 174 ? 4.733 9.353 -12.098 1.00 41.12 174 SER A C 1
ATOM 1416 O O . SER A 1 174 ? 5.112 8.353 -12.698 1.00 41.12 174 SER A O 1
ATOM 1418 N N . THR A 1 175 ? 4.849 9.492 -10.784 1.00 37.62 175 THR A N 1
ATOM 1419 C CA . THR A 1 175 ? 5.344 8.450 -9.872 1.00 37.62 175 THR A CA 1
ATOM 1420 C C . THR A 1 175 ? 4.317 7.340 -9.611 1.00 37.62 175 THR A C 1
ATOM 1422 O O . THR A 1 175 ? 4.550 6.467 -8.781 1.00 37.62 175 THR A O 1
ATOM 1425 N N . ASN A 1 176 ? 3.173 7.345 -10.308 1.00 37.50 176 ASN A N 1
ATOM 1426 C CA . ASN A 1 176 ? 2.152 6.313 -10.171 1.00 37.50 176 ASN A CA 1
ATOM 1427 C C . ASN A 1 176 ? 2.371 5.190 -11.188 1.00 37.50 176 ASN A C 1
ATOM 1429 O O . ASN A 1 176 ? 2.432 5.425 -12.396 1.00 37.50 176 ASN A O 1
ATOM 1433 N N . MET A 1 177 ? 2.421 3.958 -10.682 1.00 36.19 177 MET A N 1
ATOM 1434 C CA . MET A 1 177 ? 2.420 2.736 -11.483 1.00 36.19 177 MET A CA 1
ATOM 1435 C C . MET A 1 177 ? 1.172 2.687 -12.373 1.00 36.19 177 MET A C 1
ATOM 1437 O O . MET A 1 177 ? 0.044 2.671 -11.873 1.00 36.19 177 MET A O 1
ATOM 1441 N N . ILE A 1 178 ? 1.360 2.643 -13.693 1.00 35.59 178 ILE A N 1
ATOM 1442 C CA . ILE A 1 178 ? 0.267 2.369 -14.630 1.00 35.59 178 ILE A CA 1
ATOM 1443 C C . ILE A 1 178 ? -0.153 0.906 -14.421 1.00 35.59 178 ILE A C 1
ATOM 1445 O O . ILE A 1 178 ? 0.652 -0.004 -14.602 1.00 35.59 178 ILE A O 1
ATOM 1449 N N . ARG A 1 179 ? -1.401 0.680 -13.994 1.00 32.53 179 ARG A N 1
ATOM 1450 C CA . ARG A 1 179 ? -1.980 -0.664 -13.840 1.00 32.53 179 ARG A CA 1
ATOM 1451 C C . ARG A 1 179 ? -2.279 -1.263 -15.212 1.00 32.53 179 ARG A C 1
ATOM 1453 O O . ARG A 1 179 ? -3.075 -0.689 -15.953 1.00 32.53 179 ARG A O 1
ATOM 1460 N N . HIS A 1 180 ? -1.668 -2.406 -15.513 1.00 33.72 180 HIS A N 1
ATOM 1461 C CA . HIS A 1 180 ? -1.968 -3.216 -16.692 1.00 33.72 180 HIS A CA 1
ATOM 1462 C C . HIS A 1 180 ? -1.973 -4.713 -16.373 1.00 33.72 180 HIS A C 1
ATOM 1464 O O . HIS A 1 180 ? -1.282 -5.169 -15.457 1.00 33.72 180 HIS A O 1
ATOM 1470 N N . THR A 1 181 ? -2.766 -5.462 -17.152 1.00 32.09 181 THR A N 1
ATOM 1471 C CA . THR A 1 181 ? -3.076 -6.872 -16.909 1.00 32.09 181 THR A CA 1
ATOM 1472 C C . THR A 1 181 ? -1.932 -7.695 -17.416 1.00 32.09 181 THR A C 1
ATOM 1474 O O . THR A 1 181 ? -1.806 -7.909 -18.619 1.00 32.09 181 THR A O 1
ATOM 1477 N N . VAL A 1 182 ? -1.091 -8.174 -16.508 1.00 33.28 182 VAL A N 1
ATOM 1478 C CA . VAL A 1 182 ? 0.062 -8.961 -16.913 1.00 33.28 182 VAL A CA 1
ATOM 1479 C C . VAL A 1 182 ? 0.024 -10.339 -16.267 1.00 33.28 182 VAL A C 1
ATOM 1481 O O . VAL A 1 182 ? 0.076 -10.492 -15.049 1.00 33.28 182 VAL A O 1
ATOM 1484 N N . SER A 1 183 ? -0.096 -11.369 -17.104 1.00 31.80 183 SER A N 1
ATOM 1485 C CA . SER A 1 183 ? -0.020 -12.766 -16.677 1.00 31.80 183 SER A CA 1
ATOM 1486 C C . SER A 1 183 ? 1.418 -13.098 -16.270 1.00 31.80 183 SER A C 1
ATOM 1488 O O . SER A 1 183 ? 2.283 -13.229 -17.132 1.00 31.80 183 SER A O 1
ATOM 1490 N N . THR A 1 184 ? 1.679 -13.279 -14.974 1.00 37.78 184 THR A N 1
ATOM 1491 C CA . THR A 1 184 ? 3.018 -13.610 -14.457 1.00 37.78 184 THR A CA 1
ATOM 1492 C C . THR A 1 184 ? 3.236 -15.123 -14.346 1.00 37.78 184 THR A C 1
ATOM 1494 O O . THR A 1 184 ? 2.359 -15.878 -13.918 1.00 37.78 184 THR A O 1
ATOM 1497 N N . ALA A 1 185 ? 4.421 -15.591 -14.748 1.00 33.72 185 ALA A N 1
ATOM 1498 C CA . ALA A 1 185 ? 4.859 -16.971 -14.538 1.00 33.72 185 ALA A CA 1
ATOM 1499 C C . ALA A 1 185 ? 5.517 -17.133 -13.153 1.00 33.72 185 ALA A C 1
ATOM 1501 O O . ALA A 1 185 ? 5.930 -16.163 -12.523 1.00 33.72 185 ALA A O 1
ATOM 1502 N N . LYS A 1 186 ? 5.626 -18.378 -12.661 1.00 33.00 186 LYS A N 1
ATOM 1503 C CA . LYS A 1 186 ? 6.242 -18.681 -11.354 1.00 33.00 186 LYS A CA 1
ATOM 1504 C C . LYS A 1 186 ? 7.692 -18.183 -11.310 1.00 33.00 186 LYS A C 1
ATOM 1506 O O . LYS A 1 186 ? 8.522 -18.670 -12.078 1.00 33.00 186 LYS A O 1
ATOM 1511 N N . SER A 1 187 ? 7.993 -17.274 -10.382 1.00 33.03 187 SER A N 1
ATOM 1512 C CA . SER A 1 187 ? 9.355 -16.802 -10.134 1.00 33.03 187 SER A CA 1
ATOM 1513 C C . SER A 1 187 ? 10.253 -17.946 -9.650 1.00 33.03 187 SER A C 1
ATOM 1515 O O . SER A 1 187 ? 9.831 -18.827 -8.891 1.00 33.03 187 SER A O 1
ATOM 1517 N N . LYS A 1 188 ? 11.504 -17.954 -10.120 1.00 29.06 188 LYS A N 1
ATOM 1518 C CA . LYS A 1 188 ? 12.550 -18.853 -9.617 1.00 29.06 188 LYS A CA 1
ATOM 1519 C C . LYS A 1 188 ? 13.223 -18.236 -8.383 1.00 29.06 188 LYS A C 1
ATOM 1521 O O . LYS A 1 188 ? 13.235 -17.011 -8.269 1.00 29.06 188 LYS A O 1
ATOM 1526 N N . PRO A 1 189 ? 13.776 -19.053 -7.468 1.00 31.42 189 PRO A N 1
ATOM 1527 C CA . PRO A 1 189 ? 14.532 -18.537 -6.333 1.00 31.42 189 PRO A CA 1
ATOM 1528 C C . PRO A 1 189 ? 15.795 -17.819 -6.823 1.00 31.42 189 PRO A C 1
ATOM 1530 O O . PRO A 1 189 ? 16.400 -18.263 -7.803 1.00 31.42 189 PRO A O 1
ATOM 1533 N N . ILE A 1 190 ? 16.158 -16.737 -6.130 1.00 34.59 190 ILE A N 1
ATOM 1534 C CA . ILE A 1 190 ? 17.466 -16.072 -6.233 1.00 34.59 190 ILE A CA 1
ATOM 1535 C C . ILE A 1 190 ? 18.522 -16.964 -5.576 1.00 34.59 190 ILE A C 1
ATOM 1537 O O . ILE A 1 190 ? 18.210 -17.521 -4.496 1.00 34.59 190 ILE A O 1
#

Secondary structure (DSSP, 8-state):
---TT---HHHHHTT---TTEE---EEEEE--HHHHHS-SEE-SSEEEEEEEEEEETTTT-EEEEEEEPTT----THHHHS-HHHHHHHHHHHHHHHHHHTT-SSS---EE----------PPP---SS--S-TT--HHHHHHHHHHHPPP-TT--TTS---SS----S----SSSPPP----PPPPPP-

Organism: NCBI:txid92902

Sequence (190 aa):
MNSPYEINLMDELTLRRVTYGRYNYANTAEFDDYDLQNPFAQGSFRWVAYGTYTGGKRSGQPYVCKWFKTGAVFSEDYFTLDPDIKAVEKAAEIVDRFNQLNILSKEIKINVPDVWTFDKDLPAILSRTYEYGETDLGPEGISSFFSNHACSKYCRPHWTAPADPVEHYRPVSSTNMIRHTVSTAKSKPI